Protein 6QMP (pdb70)

Foldseek 3Di:
DPPVCVVVVVVVVVVVVVCCVPPNDHPPD/DCVVQWDDLVVLVVVVCVVDDVPDDDDSVRSVVVRVVVSVVVVQLVVQLVVQDVPRDPVSSLVSCVVVPNVVVNVVVVVVVVVVVD/DDDLVVLVVVVVVDPVDDDDDPCPSVVVVVVVVVVCVVLVVLLVVVCVVVVHPDRDLVSSQVSLVVDPVNVVCCVVRPD

GO terms:
  GO:0005515 protein binding (F, IPI)
  GO:0001228 DNA-binding transcription activator activity, RNA polymerase II-specific (F, IDA)
  GO:0016602 CCAAT-binding factor complex (C, IDA)
  GO:0006357 regulation of transcription by RNA polymerase II (P, IDA)
  GO:0000976 transcription cis-regulatory region binding (F, IDA)
  GO:0032993 protein-DNA complex (C, IDA)
  GO:0005634 nucleus (C, IDA)
  GO:0000978 RNA polymerase II cis-regulatory region sequence-specific DNA binding (F, IDA)
  GO:0090575 RNA polymerase II transcription regulator complex (C, IDA)
  GO:0005634 nucleus (C, TAS)
  GO:0003700 DNA-binding transcription factor activity (F, TAS)
  GO:0006366 transcription by RNA polymerase II (P, TAS)
  GO:0005654 nucleoplasm (C, TAS)
  GO:0005654 nucleoplasm (C, IDA)
  GO:0045944 positive regulation of transcription by RNA polymerase II (P, IDA)
  GO:0003677 DNA binding (F, IDA)
  GO:0006355 regulation of DNA-templated transcription (P, IDA)

Sequence (194 aa):
VNAKQYHRILKRRQARAKLEAEGKIPKERREQDIYLPIANVARIMKNAIPQTGKIAKDAKECVQECVSEFISFITSEASERCHTINGEDILFAMSTLGFDSYVEPLKLYLQKFREELPLARIKKIMKLDEDVKMISAEAPVLFAKAAQIFITELTLRAWIHTEDNKRRTLQRNDIAMAITKFDQFDFLIDIVPR

CATH classification: 1.10.20.10

Nearest PDB structures (foldseek):
  6qmp-assembly1_B  TM=1.012E+00  e=1.367E-13  Homo sapiens
  4awl-assembly1_B  TM=9.822E-01  e=2.207E-11  Homo sapiens
  6r0m-assembly2_C  TM=9.292E-01  e=4.662E-10  Arabidopsis thaliana
  6y37-assembly1_B  TM=9.003E-01  e=1.065E-09  Aspergillus nidulans FGSC A4
  7c9o-assembly1_B  TM=9.680E-01  e=3.796E-09  Oryza sativa Japonica Group

InterPro domains:
  IPR001289 Nuclear transcription factor Y subunit A [PF02045] (248-331)
  IPR001289 Nuclear transcription factor Y subunit A [PR00616] (264-286)
  IPR001289 Nuclear transcription factor Y subunit A [PR00616] (295-318)
  IPR001289 Nuclear transcription factor Y subunit A [PS51152] (261-321)
  IPR001289 Nuclear transcription factor Y subunit A [PTHR12632] (121-332)
  IPR001289 Nuclear transcription factor Y subunit A [SM00521] (260-321)
  IPR018362 CCAAT-binding factor, conserved site [PS00686] (266-286)

Structure (mmCIF, N/CA/C/O backbone):
data_6QMP
#
_entry.id   6QMP
#
_cell.length_a   52.900
_cell.length_b   52.900
_cell.length_c   134.100
_cell.angle_alpha   90.000
_cell.angle_beta   90.000
_cell.angle_gamma   120.000
#
_symmetry.space_group_name_H-M   'P 32 2 1'
#
loop_
_entity.id
_entity.type
_entity.pdbx_description
1 polymer 'Nuclear transcription factor Y subunit alpha'
2 polymer 'Nuclear transcription factor Y subunit beta'
3 polymer 'Nuclear transcription factor Y subunit gamma'
4 water water
#
loop_
_atom_site.group_PDB
_atom_site.id
_atom_site.type_symbol
_atom_site.label_atom_id
_atom_site.label_alt_id
_atom_site.label_comp_id
_atom_site.label_asym_id
_atom_site.label_entity_id
_atom_site.label_seq_id
_atom_site.pdbx_PDB_ins_code
_atom_site.Cartn_x
_atom_site.Cartn_y
_atom_site.Cartn_z
_atom_site.occupancy
_atom_site.B_iso_or_equiv
_atom_site.auth_seq_id
_atom_site.auth_comp_id
_atom_site.auth_asym_id
_atom_site.auth_atom_id
_atom_site.pdbx_PDB_model_num
ATOM 4 N N . VAL A 1 2 ? 39.799 0.792 16.170 1.00 100.47 268 VAL A N 1
ATOM 5 C CA . VAL A 1 2 ? 38.670 -0.045 15.667 1.00 85.20 268 VAL A CA 1
ATOM 6 C C . VAL A 1 2 ? 37.369 0.724 15.862 1.00 72.85 268 VAL A C 1
ATOM 7 O O . VAL A 1 2 ? 37.222 1.425 16.839 1.00 70.62 268 VAL A O 1
ATOM 11 N N . ASN A 1 3 ? 36.428 0.548 14.923 1.00 68.65 269 ASN A N 1
ATOM 12 C CA . ASN A 1 3 ? 35.120 1.200 14.923 1.00 63.34 269 ASN A CA 1
ATOM 13 C C . ASN A 1 3 ? 34.479 1.178 16.313 1.00 60.99 269 ASN A C 1
ATOM 14 O O . ASN A 1 3 ? 34.101 0.125 16.816 1.00 65.00 269 ASN A O 1
ATOM 19 N N . ALA A 1 4 ? 34.343 2.361 16.910 1.00 61.39 270 ALA A N 1
ATOM 20 C CA . ALA A 1 4 ? 33.731 2.536 18.208 1.00 62.34 270 ALA A CA 1
ATOM 21 C C . ALA A 1 4 ? 32.256 1.987 18.284 1.00 62.23 270 ALA A C 1
ATOM 22 O O . ALA A 1 4 ? 31.825 1.517 19.332 1.00 64.16 270 ALA A O 1
ATOM 24 N N . LYS A 1 5 ? 31.525 2.033 17.167 1.00 58.89 271 LYS A N 1
ATOM 25 C CA . LYS A 1 5 ? 30.160 1.474 17.101 1.00 61.92 271 LYS A CA 1
ATOM 26 C C . LYS A 1 5 ? 30.106 -0.055 17.191 1.00 59.09 271 LYS A C 1
ATOM 27 O O . LYS A 1 5 ? 29.172 -0.632 17.756 1.00 56.43 271 LYS A O 1
ATOM 33 N N . GLN A 1 6 ? 31.131 -0.720 16.655 1.00 54.97 272 GLN A N 1
ATOM 34 C CA . GLN A 1 6 ? 31.108 -2.171 16.512 1.00 55.81 272 GLN A CA 1
ATOM 35 C C . GLN A 1 6 ? 31.836 -2.957 17.587 1.00 56.04 272 GLN A C 1
ATOM 36 O O . GLN A 1 6 ? 31.641 -4.165 17.703 1.00 55.51 272 GLN A O 1
ATOM 42 N N . TYR A 1 7 ? 32.708 -2.271 18.338 1.00 61.96 273 TYR A N 1
ATOM 43 C CA . TYR A 1 7 ? 33.738 -2.867 19.233 1.00 63.27 273 TYR A CA 1
ATOM 44 C C . TYR A 1 7 ? 33.101 -3.878 20.196 1.00 62.25 273 TYR A C 1
ATOM 45 O O . TYR A 1 7 ? 33.560 -5.037 20.290 1.00 56.44 273 TYR A O 1
ATOM 54 N N . HIS A 1 8 ? 32.075 -3.437 20.929 1.00 60.85 274 HIS A N 1
ATOM 55 C CA . HIS A 1 8 ? 31.459 -4.274 21.930 1.00 61.11 274 HIS A CA 1
ATOM 56 C C . HIS A 1 8 ? 30.849 -5.513 21.268 1.00 59.32 274 HIS A C 1
ATOM 57 O O . HIS A 1 8 ? 31.029 -6.627 21.748 1.00 60.10 274 HIS A O 1
ATOM 64 N N . ARG A 1 9 ? 30.133 -5.320 20.152 1.00 61.68 275 ARG A N 1
ATOM 65 C CA . ARG A 1 9 ? 29.393 -6.417 19.458 1.00 59.21 275 ARG A CA 1
ATOM 66 C C . ARG A 1 9 ? 30.380 -7.398 18.803 1.00 56.48 275 ARG A C 1
ATOM 67 O O . ARG A 1 9 ? 30.068 -8.602 18.738 1.00 54.30 275 ARG A O 1
ATOM 75 N N . ILE A 1 10 ? 31.523 -6.908 18.329 1.00 56.08 276 ILE A N 1
ATOM 76 C CA . ILE A 1 10 ? 32.604 -7.796 17.837 1.00 55.31 276 ILE A CA 1
ATOM 77 C C . ILE A 1 10 ? 33.073 -8.768 18.932 1.00 55.22 276 ILE A C 1
ATOM 78 O O . ILE A 1 10 ? 33.229 -9.961 18.681 1.00 57.27 276 ILE A O 1
ATOM 83 N N . LEU A 1 11 ? 33.291 -8.254 20.149 1.00 55.74 277 LEU A N 1
ATOM 84 C CA . LEU A 1 11 ? 33.699 -9.083 21.283 1.00 58.98 277 LEU A CA 1
ATOM 85 C C . LEU A 1 11 ? 32.661 -10.163 21.607 1.00 60.97 277 LEU A C 1
ATOM 86 O O . LEU A 1 11 ? 32.987 -11.328 21.879 1.00 57.43 277 LEU A O 1
ATOM 91 N N . LYS A 1 12 ? 31.393 -9.770 21.577 1.00 58.66 278 LYS A N 1
ATOM 92 C CA . LYS A 1 12 ? 30.324 -10.688 21.875 1.00 62.40 278 LYS A CA 1
ATOM 93 C C . LYS A 1 12 ? 30.295 -11.825 20.871 1.00 59.30 278 LYS A C 1
ATOM 94 O O . LYS A 1 12 ? 30.145 -12.963 21.258 1.00 64.22 278 LYS A O 1
ATOM 100 N N . ARG A 1 13 ? 30.412 -11.495 19.579 1.00 58.27 279 ARG A N 1
ATOM 101 C CA . ARG A 1 13 ? 30.362 -12.474 18.454 1.00 57.84 279 ARG A CA 1
ATOM 102 C C . ARG A 1 13 ? 31.582 -13.409 18.493 1.00 58.38 279 ARG A C 1
ATOM 103 O O . ARG A 1 13 ? 31.440 -14.589 18.081 1.00 58.84 279 ARG A O 1
ATOM 111 N N . ARG A 1 14 ? 32.741 -12.932 18.948 1.00 58.37 280 ARG A N 1
ATOM 112 C CA . ARG A 1 14 ? 33.922 -13.820 19.181 1.00 60.49 280 ARG A CA 1
ATOM 113 C C . ARG A 1 14 ? 33.526 -14.929 20.162 1.00 63.00 280 ARG A C 1
ATOM 114 O O . ARG A 1 14 ? 33.814 -16.111 19.890 1.00 62.14 280 ARG A O 1
ATOM 122 N N . GLN A 1 15 ? 32.833 -14.554 21.239 1.00 64.55 281 GLN A N 1
ATOM 123 C CA . GLN A 1 15 ? 32.446 -15.485 22.286 1.00 69.10 281 GLN A CA 1
ATOM 124 C C . GLN A 1 15 ? 31.351 -16.453 21.822 1.00 68.08 281 GLN A C 1
ATOM 125 O O . GLN A 1 15 ? 31.391 -17.644 22.147 1.00 67.33 281 GLN A O 1
ATOM 131 N N . ALA A 1 16 ? 30.373 -15.927 21.073 1.00 63.46 282 ALA A N 1
ATOM 132 C CA . ALA A 1 16 ? 29.324 -16.739 20.467 1.00 64.12 282 ALA A CA 1
ATOM 133 C C . ALA A 1 16 ? 29.874 -17.785 19.481 1.00 63.53 282 ALA A C 1
ATOM 134 O O . ALA A 1 16 ? 29.397 -18.935 19.455 1.00 63.81 282 ALA A O 1
ATOM 136 N N . ARG A 1 17 ? 30.848 -17.378 18.658 1.00 59.14 283 ARG A N 1
ATOM 137 C CA . ARG A 1 17 ? 31.522 -18.267 17.669 1.00 61.85 283 ARG A CA 1
ATOM 138 C C . ARG A 1 17 ? 32.340 -19.314 18.429 1.00 64.25 283 ARG A C 1
ATOM 139 O O . ARG A 1 17 ? 32.315 -20.477 18.006 1.00 67.13 283 ARG A O 1
ATOM 147 N N . ALA A 1 18 ? 33.025 -18.916 19.505 1.00 65.30 284 ALA A N 1
ATOM 148 C CA . ALA A 1 18 ? 33.760 -19.867 20.345 1.00 70.52 284 ALA A CA 1
ATOM 149 C C . ALA A 1 18 ? 32.808 -20.958 20.864 1.00 74.25 284 ALA A C 1
ATOM 150 O O . ALA A 1 18 ? 33.159 -22.132 20.911 1.00 74.97 284 ALA A O 1
ATOM 152 N N . LYS A 1 19 ? 31.589 -20.564 21.247 1.00 71.22 285 LYS A N 1
ATOM 153 C CA . LYS A 1 19 ? 30.671 -21.517 21.862 1.00 75.83 285 LYS A CA 1
ATOM 154 C C . LYS A 1 19 ? 30.187 -22.555 20.849 1.00 76.12 285 LYS A C 1
ATOM 155 O O . LYS A 1 19 ? 30.235 -23.751 21.115 1.00 78.21 285 LYS A O 1
ATOM 161 N N . LEU A 1 20 ? 29.697 -22.073 19.698 1.00 75.26 286 LEU A N 1
ATOM 162 C CA . LEU A 1 20 ? 29.240 -22.929 18.600 1.00 77.22 286 LEU A CA 1
ATOM 163 C C . LEU A 1 20 ? 30.328 -23.893 18.160 1.00 79.83 286 LEU A C 1
ATOM 164 O O . LEU A 1 20 ? 30.039 -25.037 17.798 1.00 84.43 286 LEU A O 1
ATOM 169 N N . GLU A 1 21 ? 31.576 -23.412 18.162 1.00 78.50 287 GLU A N 1
ATOM 170 C CA . GLU A 1 21 ? 32.735 -24.261 17.907 1.00 84.78 287 GLU A CA 1
ATOM 171 C C . GLU A 1 21 ? 32.850 -25.311 19.000 1.00 87.13 287 GLU A C 1
ATOM 172 O O . GLU A 1 21 ? 32.829 -26.494 18.710 1.00 90.06 287 GLU A O 1
ATOM 178 N N . ALA A 1 22 ? 32.937 -24.864 20.259 1.00 86.93 288 ALA A N 1
ATOM 179 C CA . ALA A 1 22 ? 33.058 -25.759 21.413 1.00 93.15 288 ALA A CA 1
ATOM 180 C C . ALA A 1 22 ? 31.987 -26.858 21.400 1.00 98.36 288 ALA A C 1
ATOM 181 O O . ALA A 1 22 ? 32.143 -27.886 22.052 1.00 101.16 288 ALA A O 1
ATOM 183 N N . GLU A 1 23 ? 30.898 -26.615 20.662 1.00 100.96 289 GLU A N 1
ATOM 184 C CA . GLU A 1 23 ? 29.928 -27.639 20.290 1.00 107.80 289 GLU A CA 1
ATOM 185 C C . GLU A 1 23 ? 30.367 -28.266 18.950 1.00 112.28 289 GLU A C 1
ATOM 186 O O . GLU A 1 23 ? 31.514 -28.691 18.820 1.00 115.28 289 GLU A O 1
ATOM 192 N N . GLY A 1 24 ? 29.461 -28.340 17.967 1.00 113.25 290 GLY A N 1
ATOM 193 C CA . GLY A 1 24 ? 29.800 -28.787 16.624 1.00 115.03 290 GLY A CA 1
ATOM 194 C C . GLY A 1 24 ? 28.980 -28.134 15.527 1.00 114.26 290 GLY A C 1
ATOM 195 O O . GLY A 1 24 ? 28.852 -28.685 14.438 1.00 116.03 290 GLY A O 1
ATOM 196 N N . LYS A 1 25 ? 28.441 -26.943 15.813 1.00 114.31 291 LYS A N 1
ATOM 197 C CA . LYS A 1 25 ? 27.494 -26.267 14.930 1.00 114.41 291 LYS A CA 1
ATOM 198 C C . LYS A 1 25 ? 28.179 -25.435 13.838 1.00 115.20 291 LYS A C 1
ATOM 199 O O . LYS A 1 25 ? 27.534 -25.050 12.863 1.00 116.18 291 LYS A O 1
ATOM 205 N N . ILE A 1 26 ? 29.476 -25.150 14.026 1.00 111.93 292 ILE A N 1
ATOM 206 C CA . ILE A 1 26 ? 30.335 -24.546 13.008 1.00 107.32 292 ILE A CA 1
ATOM 207 C C . ILE A 1 26 ? 31.747 -25.099 13.190 1.00 106.17 292 ILE A C 1
ATOM 208 O O . ILE A 1 26 ? 32.117 -25.488 14.295 1.00 105.42 292 ILE A O 1
ATOM 213 N N . PRO A 1 27 ? 32.569 -25.181 12.118 1.00 107.86 293 PRO A N 1
ATOM 214 C CA . PRO A 1 27 ? 33.947 -25.666 12.234 1.00 108.08 293 PRO A CA 1
ATOM 215 C C . PRO A 1 27 ? 34.957 -24.608 12.706 1.00 101.95 293 PRO A C 1
ATOM 216 O O . PRO A 1 27 ? 34.620 -23.437 12.726 1.00 101.02 293 PRO A O 1
ATOM 220 N N . LYS A 1 28 ? 36.163 -25.055 13.072 1.00 104.04 294 LYS A N 1
ATOM 221 C CA . LYS A 1 28 ? 37.296 -24.176 13.342 1.00 103.14 294 LYS A CA 1
ATOM 222 C C . LYS A 1 28 ? 37.576 -23.324 12.100 1.00 100.90 294 LYS A C 1
ATOM 223 O O . LYS A 1 28 ? 37.411 -22.104 12.139 1.00 104.54 294 LYS A O 1
ATOM 229 N N . GLU A 1 29 ? 37.955 -23.985 10.997 1.00 100.74 295 GLU A N 1
ATOM 230 C CA . GLU A 1 29 ? 38.293 -23.314 9.740 1.00 101.17 295 GLU A CA 1
ATOM 231 C C . GLU A 1 29 ? 37.128 -23.401 8.755 1.00 105.85 295 GLU A C 1
ATOM 232 O O . GLU A 1 29 ? 36.462 -22.391 8.498 1.00 114.86 295 GLU A O 1
ATOM 238 N N . ARG A 1 30 ? 36.864 -24.621 8.266 1.00 107.25 296 ARG A N 1
ATOM 239 C CA . ARG A 1 30 ? 35.884 -24.970 7.194 1.00 108.56 296 ARG A CA 1
ATOM 240 C C . ARG A 1 30 ? 36.577 -25.895 6.202 1.00 121.31 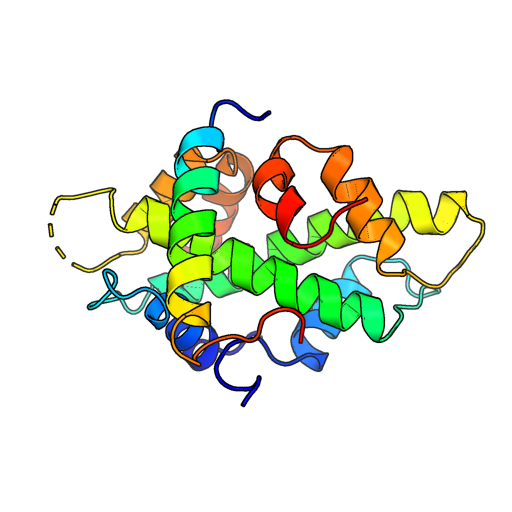296 ARG A C 1
ATOM 241 O O . ARG A 1 30 ? 37.763 -25.727 5.919 1.00 120.87 296 ARG A O 1
ATOM 250 N N . ARG B 2 5 ? 25.873 -28.976 7.955 1.00 81.99 53 ARG B N 1
ATOM 251 C CA . ARG B 2 5 ? 25.920 -29.536 6.565 1.00 85.97 53 ARG B CA 1
ATOM 252 C C . ARG B 2 5 ? 26.287 -28.449 5.543 1.00 87.72 53 ARG B C 1
ATOM 253 O O . ARG B 2 5 ? 26.189 -28.743 4.331 1.00 111.40 53 ARG B O 1
ATOM 261 N N . GLU B 2 6 ? 26.685 -27.253 5.999 1.00 116.26 54 GLU B N 1
ATOM 262 C CA . GLU B 2 6 ? 26.894 -26.064 5.158 1.00 101.88 54 GLU B CA 1
ATOM 263 C C . GLU B 2 6 ? 25.586 -25.479 4.615 1.00 90.80 54 GLU B C 1
ATOM 264 O O . GLU B 2 6 ? 25.439 -24.260 4.564 1.00 80.53 54 GLU B O 1
ATOM 270 N N . GLN B 2 7 ? 24.648 -26.351 4.211 1.00 88.71 55 GLN B N 1
ATOM 271 C CA . GLN B 2 7 ? 23.279 -25.945 3.863 1.00 85.75 55 GLN B CA 1
ATOM 272 C C . GLN B 2 7 ? 22.512 -25.440 5.110 1.00 83.81 55 GLN B C 1
ATOM 273 O O . GLN B 2 7 ? 21.433 -24.845 4.994 1.00 78.27 55 GLN B O 1
ATOM 279 N N . ASP B 2 8 ? 23.079 -25.707 6.294 1.00 81.27 56 ASP B N 1
ATOM 280 C CA . ASP B 2 8 ? 22.508 -25.325 7.568 1.00 80.66 56 ASP B CA 1
ATOM 281 C C . ASP B 2 8 ? 23.136 -24.075 8.177 1.00 77.63 56 ASP B C 1
ATOM 282 O O . ASP B 2 8 ? 22.598 -23.557 9.137 1.00 81.16 56 ASP B O 1
ATOM 287 N N . ILE B 2 9 ? 24.258 -23.581 7.637 1.00 69.48 57 ILE B N 1
ATOM 288 C CA . ILE B 2 9 ? 24.869 -22.358 8.204 1.00 66.45 57 ILE B CA 1
ATOM 289 C C . ILE B 2 9 ? 25.251 -21.251 7.232 1.00 63.02 57 ILE B C 1
ATOM 290 O O . ILE B 2 9 ? 25.703 -20.179 7.665 1.00 64.30 57 ILE B O 1
ATOM 295 N N . TYR B 2 10 ? 25.085 -21.499 5.928 1.00 61.68 58 TYR B N 1
ATOM 296 C CA . TYR B 2 10 ? 25.470 -20.548 4.851 1.00 61.25 58 TYR B CA 1
ATOM 297 C C . TYR B 2 10 ? 24.344 -20.407 3.829 1.00 59.24 58 TYR B C 1
ATOM 298 O O . TYR B 2 10 ? 23.640 -21.389 3.568 1.00 66.65 58 TYR B O 1
ATOM 307 N N . LEU B 2 11 ? 24.259 -19.235 3.204 1.00 56.26 59 LEU B N 1
ATOM 308 C CA . LEU B 2 11 ? 23.428 -19.042 2.018 1.00 57.42 59 LEU B CA 1
ATOM 309 C C . LEU B 2 11 ? 23.967 -19.849 0.834 1.00 59.32 59 LEU B C 1
ATOM 310 O O . LEU B 2 11 ? 25.160 -20.174 0.770 1.00 56.58 59 LEU B O 1
ATOM 315 N N . PRO B 2 12 ? 23.118 -20.237 -0.147 1.00 58.95 60 PRO B N 1
ATOM 316 C CA . PRO B 2 12 ? 23.589 -21.089 -1.243 1.00 62.54 60 PRO B CA 1
ATOM 317 C C . PRO B 2 12 ? 24.605 -20.318 -2.106 1.00 59.34 60 PRO B C 1
ATOM 318 O O . PRO B 2 12 ? 24.351 -19.171 -2.487 1.00 51.62 60 PRO B O 1
ATOM 322 N N . ILE B 2 13 ? 25.726 -20.972 -2.395 1.00 56.51 61 ILE B N 1
ATOM 323 C CA . ILE B 2 13 ? 26.859 -20.353 -3.059 1.00 56.64 61 ILE B CA 1
ATOM 324 C C . ILE B 2 13 ? 26.479 -19.630 -4.352 1.00 55.63 61 ILE B C 1
ATOM 325 O O . ILE B 2 13 ? 26.887 -18.486 -4.576 1.00 55.79 61 ILE B O 1
ATOM 330 N N . ALA B 2 14 ? 25.636 -20.270 -5.167 1.00 57.69 62 ALA B N 1
ATOM 331 C CA . ALA B 2 14 ? 25.250 -19.731 -6.470 1.00 60.65 62 ALA B CA 1
ATOM 332 C C . ALA B 2 14 ? 24.444 -18.446 -6.334 1.00 59.61 62 ALA B C 1
ATOM 333 O O . ALA B 2 14 ? 24.516 -17.548 -7.180 1.00 57.19 62 ALA B O 1
ATOM 335 N N . ASN B 2 15 ? 23.675 -18.354 -5.249 1.00 59.56 63 ASN B N 1
ATOM 336 C CA . ASN B 2 15 ? 22.841 -17.191 -5.014 1.00 61.34 63 ASN B CA 1
ATOM 337 C C . ASN B 2 15 ? 23.713 -16.048 -4.582 1.00 56.75 63 ASN B C 1
ATOM 338 O O . ASN B 2 15 ? 23.583 -14.964 -5.098 1.00 56.41 63 ASN B O 1
ATOM 343 N N . VAL B 2 16 ? 24.649 -16.322 -3.666 1.00 56.21 64 VAL B N 1
ATOM 344 C CA . VAL B 2 16 ? 25.652 -15.327 -3.252 1.00 56.13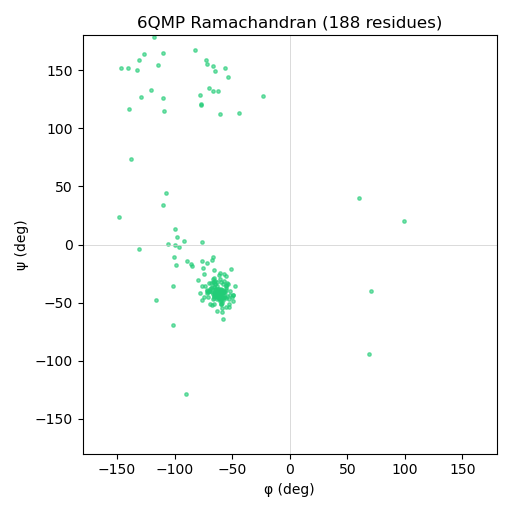 64 VAL B CA 1
ATOM 345 C C . VAL B 2 16 ? 26.456 -14.842 -4.475 1.00 54.02 64 VAL B C 1
ATOM 346 O O . VAL B 2 16 ? 26.637 -13.641 -4.666 1.00 52.05 64 VAL B O 1
ATOM 350 N N . ALA B 2 17 ? 26.921 -15.804 -5.282 1.00 53.58 65 ALA B N 1
ATOM 351 C CA . ALA B 2 17 ? 27.689 -15.562 -6.494 1.00 54.59 65 ALA B CA 1
ATOM 352 C C . ALA B 2 17 ? 26.953 -14.658 -7.464 1.00 55.85 65 ALA B C 1
ATOM 353 O O . ALA B 2 17 ? 27.576 -13.786 -8.092 1.00 52.95 65 ALA B O 1
ATOM 355 N N . ARG B 2 18 ? 25.627 -14.861 -7.611 1.00 55.04 66 ARG B N 1
ATOM 356 C CA . ARG B 2 18 ? 24.836 -14.098 -8.611 1.00 58.51 66 ARG B CA 1
ATOM 357 C C . ARG B 2 18 ? 24.862 -12.627 -8.203 1.00 55.49 66 ARG B C 1
ATOM 358 O O . ARG B 2 18 ? 25.032 -11.764 -9.086 1.00 56.38 66 ARG B O 1
ATOM 366 N N . ILE B 2 19 ? 24.706 -12.359 -6.907 1.00 54.67 67 ILE B N 1
ATOM 367 C CA . ILE B 2 19 ? 24.736 -10.999 -6.389 1.00 51.69 67 ILE B CA 1
ATOM 368 C C . ILE B 2 19 ? 26.115 -10.380 -6.626 1.00 49.44 67 ILE B C 1
ATOM 369 O O . ILE B 2 19 ? 26.244 -9.267 -7.065 1.00 45.29 67 ILE B O 1
ATOM 374 N N . MET B 2 20 ? 27.180 -11.149 -6.407 1.00 46.86 68 MET B N 1
ATOM 375 C CA . MET B 2 20 ? 28.515 -10.615 -6.631 1.00 47.21 68 MET B CA 1
ATOM 376 C C . MET B 2 20 ? 28.786 -10.263 -8.100 1.00 50.30 68 MET B C 1
ATOM 377 O O . MET B 2 20 ? 29.397 -9.228 -8.397 1.00 49.09 68 MET B O 1
ATOM 382 N N . LYS B 2 21 ? 28.357 -11.139 -9.020 1.00 54.56 69 LYS B N 1
ATOM 383 C CA . LYS B 2 21 ? 28.553 -10.937 -10.453 1.00 61.16 69 LYS B CA 1
ATOM 384 C C . LYS B 2 21 ? 27.913 -9.641 -10.940 1.00 62.21 69 LYS B C 1
ATOM 385 O O . LYS B 2 21 ? 28.477 -8.918 -11.772 1.00 59.97 69 LYS B O 1
ATOM 391 N N . ASN B 2 22 ? 26.729 -9.347 -10.402 1.00 61.68 70 ASN B N 1
ATOM 392 C CA . ASN B 2 22 ? 26.036 -8.100 -10.679 1.00 64.84 70 ASN B CA 1
ATOM 393 C C . ASN B 2 22 ? 26.824 -6.876 -10.228 1.00 62.05 70 ASN B C 1
ATOM 394 O O . ASN B 2 22 ? 26.632 -5.810 -10.749 1.00 66.40 70 ASN B O 1
ATOM 399 N N . ALA B 2 23 ? 27.696 -7.043 -9.231 1.00 59.34 71 ALA B N 1
ATOM 400 C CA . ALA B 2 23 ? 28.448 -5.938 -8.648 1.00 59.69 71 ALA B CA 1
ATOM 401 C C . ALA B 2 23 ? 29.740 -5.566 -9.372 1.00 65.07 71 ALA B C 1
ATOM 402 O O . ALA B 2 23 ? 30.268 -4.470 -9.165 1.00 68.60 71 ALA B O 1
ATOM 404 N N . ILE B 2 24 ? 30.254 -6.484 -10.199 1.00 62.95 72 ILE B N 1
ATOM 405 C CA . ILE B 2 24 ? 31.521 -6.311 -10.891 1.00 64.85 72 ILE B CA 1
ATOM 406 C C . ILE B 2 24 ? 31.209 -6.135 -12.374 1.00 65.56 72 ILE B C 1
ATOM 407 O O . ILE B 2 24 ? 30.116 -6.460 -12.804 1.00 61.18 72 ILE B O 1
ATOM 412 N N . PRO B 2 25 ? 32.151 -5.650 -13.214 1.00 69.65 73 PRO B N 1
ATOM 413 C CA . PRO B 2 25 ? 31.951 -5.624 -14.666 1.00 74.26 73 PRO B CA 1
ATOM 414 C C . PRO B 2 25 ? 31.629 -7.005 -15.262 1.00 77.55 73 PRO B C 1
ATOM 415 O O . PRO B 2 25 ? 32.069 -7.993 -14.697 1.00 74.41 73 PRO B O 1
ATOM 419 N N . GLN B 2 26 ? 30.890 -7.030 -16.382 1.00 79.96 74 GLN B N 1
ATOM 420 C CA . GLN B 2 26 ? 30.544 -8.254 -17.113 1.00 82.48 74 GLN B CA 1
ATOM 421 C C . GLN B 2 26 ? 31.773 -9.068 -17.476 1.00 84.06 74 GLN B C 1
ATOM 422 O O . GLN B 2 26 ? 31.712 -10.291 -17.547 1.00 87.86 74 GLN B O 1
ATOM 428 N N . THR B 2 27 ? 32.879 -8.365 -17.740 1.00 83.54 75 THR B N 1
ATOM 429 C CA . THR B 2 27 ? 34.158 -8.964 -18.081 1.00 84.73 75 THR B CA 1
ATOM 430 C C . THR B 2 27 ? 34.853 -9.659 -16.885 1.00 77.20 75 THR B C 1
ATOM 431 O O . THR B 2 27 ? 35.777 -10.454 -17.060 1.00 75.96 75 THR B O 1
ATOM 435 N N . GLY B 2 28 ? 34.394 -9.345 -15.671 1.00 71.94 76 GLY B N 1
ATOM 436 C CA . GLY B 2 28 ? 34.953 -9.878 -14.444 1.00 68.76 76 GLY B CA 1
ATOM 437 C C . GLY B 2 28 ? 34.624 -11.331 -14.172 1.00 66.87 76 GLY B C 1
ATOM 438 O O . GLY B 2 28 ? 33.667 -11.870 -14.713 1.00 65.82 76 GLY B O 1
ATOM 439 N N . LYS B 2 29 ? 35.457 -11.957 -13.332 1.00 65.16 77 LYS B N 1
ATOM 440 C CA . LYS B 2 29 ? 35.280 -13.316 -12.843 1.00 65.01 77 LYS B CA 1
ATOM 441 C C . LYS B 2 29 ? 35.462 -13.295 -11.334 1.00 60.92 77 LYS B C 1
ATOM 442 O O . LYS B 2 29 ? 36.076 -12.403 -10.784 1.00 58.88 77 LYS B O 1
ATOM 448 N N . ILE B 2 30 ? 34.928 -14.316 -10.666 1.00 62.19 78 ILE B N 1
ATOM 449 C CA . ILE B 2 30 ? 35.051 -14.467 -9.235 1.00 58.55 78 ILE B CA 1
ATOM 450 C C . ILE B 2 30 ? 35.540 -15.874 -8.982 1.00 56.12 78 ILE B C 1
ATOM 451 O O . ILE B 2 30 ? 34.931 -16.819 -9.465 1.00 53.39 78 ILE B O 1
ATOM 456 N N . ALA B 2 31 ? 36.630 -15.998 -8.216 1.00 57.60 79 ALA B N 1
ATOM 457 C CA . ALA B 2 31 ? 37.173 -17.292 -7.799 1.00 58.43 79 ALA B CA 1
ATOM 458 C C . ALA B 2 31 ? 36.163 -17.997 -6.883 1.00 58.14 79 ALA B C 1
ATOM 459 O O . ALA B 2 31 ? 35.404 -17.336 -6.142 1.00 51.38 79 ALA B O 1
ATOM 461 N N . LYS B 2 32 ? 36.168 -19.335 -6.937 1.00 55.50 80 LYS B N 1
ATOM 462 C CA . LYS B 2 32 ? 35.359 -20.156 -6.050 1.00 57.56 80 LYS B CA 1
ATOM 463 C C . LYS B 2 32 ? 35.634 -19.749 -4.602 1.00 56.42 80 LYS B C 1
ATOM 464 O O . LYS B 2 32 ? 34.710 -19.502 -3.829 1.00 52.90 80 LYS B O 1
ATOM 470 N N . ASP B 2 33 ? 36.913 -19.615 -4.252 1.00 55.34 81 ASP B N 1
ATOM 471 C CA . ASP B 2 33 ? 37.300 -19.246 -2.903 1.00 57.44 81 ASP B CA 1
ATOM 472 C C . ASP B 2 33 ? 36.738 -17.891 -2.452 1.00 53.28 81 ASP B C 1
ATOM 473 O O . ASP B 2 33 ? 36.500 -17.698 -1.285 1.00 52.40 81 ASP B O 1
ATOM 478 N N . ALA B 2 34 ? 36.580 -16.950 -3.385 1.00 51.01 82 ALA B N 1
ATOM 479 C CA . ALA B 2 34 ? 36.041 -15.645 -3.048 1.00 51.12 82 ALA B CA 1
ATOM 480 C C . ALA B 2 34 ? 34.530 -15.733 -2.842 1.00 49.17 82 ALA B C 1
ATOM 481 O O . ALA B 2 34 ? 33.988 -15.010 -2.017 1.00 47.69 82 ALA B O 1
ATOM 483 N N . LYS B 2 35 ? 33.863 -16.587 -3.625 1.00 49.95 83 LYS B N 1
ATOM 484 C CA . LYS B 2 35 ? 32.415 -16.851 -3.452 1.00 49.76 83 LYS B CA 1
ATOM 485 C C . LYS B 2 35 ? 32.206 -17.403 -2.056 1.00 48.25 83 LYS B C 1
ATOM 486 O O . LYS B 2 35 ? 31.321 -16.971 -1.335 1.00 50.70 83 LYS B O 1
ATOM 492 N N . GLU B 2 36 ? 33.092 -18.313 -1.649 1.00 50.28 84 GLU B N 1
ATOM 493 C CA . GLU B 2 36 ? 32.997 -18.972 -0.367 1.00 51.04 84 GLU B CA 1
ATOM 494 C C . GLU B 2 36 ? 33.265 -18.018 0.770 1.00 50.20 84 GLU B C 1
ATOM 495 O O . GLU B 2 36 ? 32.580 -18.041 1.806 1.00 50.33 84 GLU B O 1
ATOM 501 N N . CYS B 2 37 ? 34.233 -17.127 0.552 1.00 52.16 85 CYS B N 1
ATOM 502 C CA . CYS B 2 37 ? 34.546 -16.083 1.501 1.00 53.17 85 CYS B CA 1
ATOM 503 C C . CYS B 2 37 ? 33.333 -15.147 1.770 1.00 51.48 85 CYS B C 1
ATOM 504 O O . CYS B 2 37 ? 32.946 -14.886 2.919 1.00 49.85 85 CYS B O 1
ATOM 507 N N . VAL B 2 38 ? 32.734 -14.635 0.698 1.00 49.81 86 VAL B N 1
ATOM 508 C CA . VAL B 2 38 ? 31.554 -13.766 0.842 1.00 48.13 86 VAL B CA 1
ATOM 509 C C . VAL B 2 38 ? 30.436 -14.532 1.551 1.00 46.53 86 VAL B C 1
ATOM 510 O O . VAL B 2 38 ? 29.719 -13.987 2.379 1.00 50.21 86 VAL B O 1
ATOM 514 N N . GLN B 2 39 ? 30.299 -15.815 1.225 1.00 49.14 87 GLN B N 1
ATOM 515 C CA . GLN B 2 39 ? 29.374 -16.711 1.893 1.00 51.45 87 GLN B CA 1
ATOM 516 C C . GLN B 2 39 ? 29.526 -16.620 3.417 1.00 55.53 87 GLN B C 1
ATOM 517 O O . GLN B 2 39 ? 28.534 -16.459 4.147 1.00 52.80 87 GLN B O 1
ATOM 523 N N . GLU B 2 40 ? 30.778 -16.698 3.879 1.00 51.20 88 GLU B N 1
ATOM 524 C CA . GLU B 2 40 ? 31.146 -16.536 5.286 1.00 53.66 88 GLU B CA 1
ATOM 525 C C . GLU B 2 40 ? 30.898 -15.130 5.825 1.00 51.31 88 GLU B C 1
ATOM 526 O O . GLU B 2 40 ? 30.456 -14.963 6.952 1.00 51.72 88 GLU B O 1
ATOM 532 N N . CYS B 2 41 ? 31.212 -14.104 5.032 1.00 48.19 89 CYS B N 1
ATOM 533 C CA . CYS B 2 41 ? 31.025 -12.740 5.489 1.00 46.92 89 CYS B CA 1
ATOM 534 C C . CYS B 2 41 ? 29.528 -12.453 5.699 1.00 46.78 89 CYS B C 1
ATOM 535 O O . CYS B 2 41 ? 29.168 -11.766 6.615 1.00 46.45 89 CYS B O 1
ATOM 538 N N . VAL B 2 42 ? 28.688 -12.981 4.812 1.00 48.63 90 VAL B N 1
ATOM 539 C CA . VAL B 2 42 ? 27.273 -12.668 4.844 1.00 48.77 90 VAL B CA 1
ATOM 540 C C . VAL B 2 42 ? 26.649 -13.360 6.045 1.00 49.00 90 VAL B C 1
ATOM 541 O O . VAL B 2 42 ? 25.863 -12.762 6.761 1.00 50.58 90 VAL B O 1
ATOM 545 N N . SER B 2 43 ? 27.058 -14.596 6.330 1.00 48.09 91 SER B N 1
ATOM 546 C CA . SER B 2 43 ? 26.569 -15.224 7.539 1.00 50.46 91 SER B CA 1
ATOM 547 C C . SER B 2 43 ? 26.982 -14.414 8.792 1.00 52.25 91 SER B C 1
ATOM 548 O O . SER B 2 43 ? 26.180 -14.226 9.696 1.00 51.78 91 SER B O 1
ATOM 551 N N . GLU B 2 44 ? 28.229 -13.933 8.849 1.00 51.48 92 GLU B N 1
ATOM 552 C CA . GLU B 2 44 ? 28.657 -13.141 9.995 1.00 50.35 92 GLU B CA 1
ATOM 553 C C . GLU B 2 44 ? 27.847 -11.844 10.121 1.00 49.20 92 GLU B C 1
ATOM 554 O O . GLU B 2 44 ? 27.588 -11.398 11.223 1.00 49.07 92 GLU B O 1
ATOM 560 N N . PHE B 2 45 ? 27.540 -11.228 8.977 1.00 47.35 93 PHE B N 1
ATOM 561 C CA . PHE B 2 45 ? 26.781 -9.992 8.903 1.00 47.77 93 PHE B CA 1
ATOM 562 C C . PHE B 2 45 ? 25.385 -10.198 9.511 1.00 48.07 93 PHE B C 1
ATOM 563 O O . PHE B 2 45 ? 24.911 -9.400 10.350 1.00 46.44 93 PHE B O 1
ATOM 571 N N . ILE B 2 46 ? 24.739 -11.301 9.121 1.00 47.27 94 ILE B N 1
ATOM 572 C CA . ILE B 2 46 ? 23.442 -11.631 9.684 1.00 48.06 94 ILE B CA 1
ATOM 573 C C . ILE B 2 46 ? 23.547 -11.810 11.200 1.00 49.49 94 ILE B C 1
ATOM 574 O O . ILE B 2 46 ? 22.789 -11.229 11.961 1.00 50.57 94 ILE B O 1
ATOM 579 N N . SER B 2 47 ? 24.502 -12.636 11.643 1.00 49.40 95 SER B N 1
ATOM 580 C CA . SER B 2 47 ? 24.666 -12.935 13.060 1.00 51.47 95 SER B CA 1
ATOM 581 C C . SER B 2 47 ? 25.025 -11.716 13.922 1.00 51.38 95 SER B C 1
ATOM 582 O O . SER B 2 47 ? 24.518 -11.580 15.022 1.00 55.82 95 SER B O 1
ATOM 585 N N . PHE B 2 48 ? 25.894 -10.841 13.390 1.00 49.45 96 PHE B N 1
ATOM 586 C CA . PHE B 2 48 ? 26.378 -9.614 14.043 1.00 51.08 96 PHE B CA 1
ATOM 587 C C . PHE B 2 48 ? 25.191 -8.692 14.389 1.00 51.70 96 PHE B C 1
ATOM 588 O O . PHE B 2 48 ? 24.978 -8.332 15.541 1.00 53.37 96 PHE B O 1
ATOM 596 N N . ILE B 2 49 ? 24.432 -8.334 13.355 1.00 50.13 97 ILE B N 1
ATOM 597 C CA . ILE B 2 49 ? 23.270 -7.493 13.502 1.00 52.32 97 ILE B CA 1
ATOM 598 C C . ILE B 2 49 ? 22.247 -8.164 14.418 1.00 54.32 97 ILE B C 1
ATOM 599 O O . ILE B 2 49 ? 21.727 -7.531 15.322 1.00 59.47 97 ILE B O 1
ATOM 604 N N . THR B 2 50 ? 21.943 -9.446 14.156 1.00 54.79 98 THR B N 1
ATOM 605 C CA . THR B 2 50 ? 20.965 -10.199 14.953 1.00 56.89 98 THR B CA 1
ATOM 606 C C . THR B 2 50 ? 21.274 -10.183 16.431 1.00 57.84 98 THR B C 1
ATOM 607 O O . THR B 2 50 ? 20.384 -9.993 17.259 1.00 58.61 98 THR B O 1
ATOM 611 N N . SER B 2 51 ? 22.552 -10.386 16.752 1.00 58.44 99 SER B N 1
ATOM 612 C CA . SER B 2 51 ? 23.051 -10.392 18.110 1.00 60.05 99 SER B CA 1
ATOM 613 C C . SER B 2 51 ? 22.807 -9.047 18.775 1.00 61.49 99 SER B C 1
ATOM 614 O O . SER B 2 51 ? 22.422 -8.983 19.947 1.00 67.36 99 SER B O 1
ATOM 617 N N . GLU B 2 52 ? 22.984 -7.961 18.017 1.00 59.44 100 GLU B N 1
ATOM 618 C CA . GLU B 2 52 ? 22.730 -6.629 18.551 1.00 60.82 100 GLU B CA 1
ATOM 619 C C . GLU B 2 52 ? 21.230 -6.419 18.731 1.00 62.52 100 GLU B C 1
ATOM 620 O O . GLU B 2 52 ? 20.800 -5.903 19.754 1.00 64.73 100 GLU B O 1
ATOM 626 N N . ALA B 2 53 ? 20.446 -6.803 17.717 1.00 59.89 101 ALA B N 1
ATOM 627 C CA . ALA B 2 53 ? 18.987 -6.665 17.766 1.00 63.73 101 ALA B CA 1
ATOM 628 C C . ALA B 2 53 ? 18.391 -7.470 18.914 1.00 68.21 101 ALA B C 1
ATOM 629 O O . ALA B 2 53 ? 17.359 -7.096 19.466 1.00 71.47 101 ALA B O 1
ATOM 631 N N . SER B 2 54 ? 19.056 -8.571 19.271 1.00 70.68 102 SER B N 1
ATOM 632 C CA . SER B 2 54 ? 18.647 -9.446 20.365 1.00 76.53 102 SER B CA 1
ATOM 633 C C . SER B 2 54 ? 18.682 -8.703 21.699 1.00 80.73 102 SER B C 1
ATOM 634 O O . SER B 2 54 ? 17.877 -8.975 22.585 1.00 79.98 102 SER B O 1
ATOM 637 N N . GLU B 2 55 ? 19.618 -7.755 21.816 1.00 83.90 103 GLU B N 1
ATOM 638 C CA . GLU B 2 55 ? 19.798 -6.928 22.996 1.00 88.83 103 GLU B CA 1
ATOM 639 C C . GLU B 2 55 ? 19.317 -5.503 22.724 1.00 91.51 103 GLU B C 1
ATOM 640 O O . GLU B 2 55 ? 20.000 -4.545 23.068 1.00 97.85 103 GLU B O 1
ATOM 646 N N . ARG B 2 56 ? 18.152 -5.379 22.079 1.00 96.24 104 ARG B N 1
ATOM 647 C CA . ARG B 2 56 ? 17.462 -4.094 21.764 1.00 102.78 104 ARG B CA 1
ATOM 648 C C . ARG B 2 56 ? 16.321 -3.886 22.768 1.00 112.16 104 ARG B C 1
ATOM 649 O O . ARG B 2 56 ? 16.050 -2.722 23.124 1.00 115.13 104 ARG B O 1
ATOM 657 N N . CYS B 2 57 ? 15.670 -4.982 23.176 1.00 118.04 105 CYS B N 1
ATOM 658 C CA . CYS B 2 57 ? 14.680 -4.997 24.243 1.00 128.00 105 CYS B CA 1
ATOM 659 C C . CYS B 2 57 ? 14.877 -6.284 25.063 1.00 131.67 105 CYS B C 1
ATOM 660 O O . CYS B 2 57 ? 15.367 -7.290 24.529 1.00 123.45 105 CYS B O 1
ATOM 663 N N . HIS B 2 58 ? 14.507 -6.225 26.352 1.00 136.84 106 HIS B N 1
ATOM 664 C CA . HIS B 2 58 ? 14.609 -7.344 27.308 1.00 140.89 106 HIS B CA 1
ATOM 665 C C . HIS B 2 58 ? 16.061 -7.694 27.654 1.00 139.36 106 HIS B C 1
ATOM 666 O O . HIS B 2 58 ? 17.007 -7.199 27.037 1.00 134.00 106 HIS B O 1
ATOM 673 N N . THR B 2 64 ? 10.460 -11.517 21.058 1.00 88.30 112 THR B N 1
ATOM 674 C CA . THR B 2 64 ? 10.579 -11.607 19.604 1.00 86.29 112 THR B CA 1
ATOM 675 C C . THR B 2 64 ? 11.481 -10.532 18.990 1.00 81.50 112 THR B C 1
ATOM 676 O O . THR B 2 64 ? 11.278 -9.339 19.220 1.00 82.79 112 THR B O 1
ATOM 680 N N . ILE B 2 65 ? 12.446 -10.968 18.175 1.00 76.44 113 ILE B N 1
ATOM 681 C CA . ILE B 2 65 ? 13.234 -10.087 17.323 1.00 71.52 113 ILE B CA 1
ATOM 682 C C . ILE B 2 65 ? 12.391 -9.703 16.117 1.00 70.00 113 ILE B C 1
ATOM 683 O O . ILE B 2 65 ? 11.966 -10.572 15.347 1.00 68.83 113 ILE B O 1
ATOM 688 N N . ASN B 2 66 ? 12.151 -8.399 15.953 1.00 67.18 114 ASN B N 1
ATOM 689 C CA . ASN B 2 66 ? 11.320 -7.897 14.867 1.00 66.28 114 ASN B CA 1
ATOM 690 C C . ASN B 2 66 ? 12.091 -6.989 13.938 1.00 64.05 114 ASN B C 1
ATOM 691 O O . ASN B 2 66 ? 13.282 -6.725 14.152 1.00 55.94 114 ASN B O 1
ATOM 696 N N . GLY B 2 67 ? 11.413 -6.510 12.891 1.00 61.43 115 GLY B N 1
ATOM 697 C CA . GLY B 2 67 ? 12.068 -5.745 11.841 1.00 62.16 115 GLY B CA 1
ATOM 698 C C . GLY B 2 67 ? 12.594 -4.415 12.369 1.00 63.59 115 GLY B C 1
ATOM 699 O O . GLY B 2 67 ? 13.666 -3.949 11.964 1.00 60.95 115 GLY B O 1
ATOM 700 N N . GLU B 2 68 ? 11.842 -3.811 13.293 1.00 64.48 116 GLU B N 1
ATOM 701 C CA . GLU B 2 68 ? 12.305 -2.589 13.933 1.00 69.47 116 GLU B CA 1
ATOM 702 C C . GLU B 2 68 ? 13.587 -2.761 14.741 1.00 62.14 116 GLU B C 1
ATOM 703 O O . GLU B 2 68 ? 14.426 -1.892 14.735 1.00 61.44 116 GLU B O 1
ATOM 709 N N . ASP B 2 69 ? 13.698 -3.869 15.475 1.00 62.80 117 ASP B N 1
ATOM 710 C CA . ASP B 2 69 ? 14.915 -4.196 16.219 1.00 63.82 117 ASP B CA 1
ATOM 711 C C . ASP B 2 69 ? 16.155 -4.267 15.312 1.00 60.64 117 ASP B C 1
ATOM 712 O O . ASP B 2 69 ? 17.239 -3.778 15.688 1.00 57.98 117 ASP B O 1
ATOM 717 N N . ILE B 2 70 ? 15.975 -4.883 14.138 1.00 57.94 118 ILE B N 1
ATOM 718 C CA . ILE B 2 70 ? 17.031 -5.110 13.167 1.00 57.59 118 ILE B CA 1
ATOM 719 C C . ILE B 2 70 ? 17.432 -3.784 12.573 1.00 56.94 118 ILE B C 1
ATOM 720 O O . ILE B 2 70 ? 18.602 -3.501 12.437 1.00 54.49 118 ILE B O 1
ATOM 725 N N . LEU B 2 71 ? 16.444 -2.926 12.309 1.00 53.79 119 LEU B N 1
ATOM 726 C CA . LEU B 2 71 ? 16.720 -1.632 11.725 1.00 57.61 119 LEU B CA 1
ATOM 727 C C . LEU B 2 71 ? 17.506 -0.738 12.690 1.00 59.62 119 LEU B C 1
ATOM 728 O O . LEU B 2 71 ? 18.446 -0.033 12.264 1.00 54.58 119 LEU B O 1
ATOM 733 N N . PHE B 2 72 ? 17.111 -0.758 13.976 1.00 63.02 120 PHE B N 1
ATOM 734 C CA . PHE B 2 72 ? 17.854 -0.004 14.982 1.00 64.52 120 PHE B CA 1
ATOM 735 C C . PHE B 2 72 ? 19.279 -0.489 15.147 1.00 61.42 120 PHE B C 1
ATOM 736 O O . PHE B 2 72 ? 20.176 0.332 15.308 1.00 58.99 120 PHE B O 1
ATOM 744 N N . ALA B 2 73 ? 19.458 -1.817 15.166 1.00 57.63 121 ALA B N 1
ATOM 745 C CA . ALA B 2 73 ? 20.781 -2.438 15.315 1.00 57.00 121 ALA B CA 1
ATOM 746 C C . ALA B 2 73 ? 21.663 -2.033 14.153 1.00 55.06 121 ALA B C 1
ATOM 747 O O . ALA B 2 73 ? 22.843 -1.695 14.308 1.00 58.71 121 ALA B O 1
ATOM 749 N N . MET B 2 74 ? 21.084 -2.057 12.963 1.00 56.01 122 MET B N 1
ATOM 750 C CA . MET B 2 74 ? 21.750 -1.554 11.790 1.00 59.55 122 MET B CA 1
ATOM 751 C C . MET B 2 74 ? 22.189 -0.094 11.974 1.00 60.89 122 MET B C 1
ATOM 752 O O . MET B 2 74 ? 23.329 0.250 11.653 1.00 58.95 122 MET B O 1
ATOM 757 N N . SER B 2 75 ? 21.305 0.759 12.508 1.00 62.51 123 SER B N 1
ATOM 758 C CA . SER B 2 75 ? 21.713 2.133 12.834 1.00 68.53 123 SER B CA 1
ATOM 759 C C . SER B 2 75 ? 22.817 2.213 13.883 1.00 66.69 123 SER B C 1
ATOM 760 O O . SER B 2 75 ? 23.742 3.031 13.769 1.00 71.37 123 SER B O 1
ATOM 763 N N . THR B 2 76 ? 22.722 1.368 14.910 1.00 64.37 124 THR B N 1
ATOM 764 C CA . THR B 2 76 ? 23.643 1.421 16.031 1.00 65.70 124 THR B CA 1
ATOM 765 C C . THR B 2 76 ? 25.062 1.079 15.538 1.00 63.99 124 THR B C 1
ATOM 766 O O . THR B 2 76 ? 26.061 1.748 15.885 1.00 64.02 124 THR B O 1
ATOM 770 N N . LEU B 2 77 ? 25.134 0.056 14.692 1.00 57.13 125 LEU B N 1
ATOM 771 C CA . LEU B 2 77 ? 26.375 -0.622 14.363 1.00 58.35 125 LEU B CA 1
ATOM 772 C C . LEU B 2 77 ? 27.079 -0.040 13.132 1.00 59.53 125 LEU B C 1
ATOM 773 O O . LEU B 2 77 ? 28.078 -0.593 12.671 1.00 59.96 125 LEU B O 1
ATOM 778 N N . GLY B 2 78 ? 26.504 1.037 12.572 1.00 60.76 126 GLY B N 1
ATOM 779 C CA . GLY B 2 78 ? 27.114 1.823 11.508 1.00 58.73 126 GLY B CA 1
ATOM 780 C C . GLY B 2 78 ? 26.635 1.540 10.093 1.00 55.99 126 GLY B C 1
ATOM 781 O O . GLY B 2 78 ? 27.351 1.824 9.127 1.00 57.44 126 GLY B O 1
ATOM 782 N N . PHE B 2 79 ? 25.449 0.927 9.971 1.00 53.73 127 PHE B N 1
ATOM 783 C CA . PHE B 2 79 ? 24.835 0.608 8.690 1.00 53.68 127 PHE B CA 1
ATOM 784 C C . PHE B 2 79 ? 23.600 1.478 8.437 1.00 56.46 127 PHE B C 1
ATOM 785 O O . PHE B 2 79 ? 22.611 0.999 7.852 1.00 56.32 127 PHE B O 1
ATOM 793 N N . ASP B 2 80 ? 23.649 2.729 8.916 1.00 58.92 128 ASP B N 1
ATOM 794 C CA . ASP B 2 80 ? 22.557 3.703 8.774 1.00 61.81 128 ASP B CA 1
ATOM 795 C C . ASP B 2 80 ? 22.120 3.925 7.321 1.00 61.62 128 ASP B C 1
ATOM 796 O O . ASP B 2 80 ? 20.927 4.122 7.056 1.00 58.40 128 ASP B O 1
ATOM 801 N N . SER B 2 81 ? 23.074 3.892 6.383 1.00 57.47 129 SER B N 1
ATOM 802 C CA . SER B 2 81 ? 22.766 4.001 4.946 1.00 61.48 129 SER B CA 1
ATOM 803 C C . SER B 2 81 ? 21.753 2.958 4.395 1.00 61.07 129 SER B C 1
ATOM 804 O O . SER B 2 81 ? 21.008 3.245 3.454 1.00 66.84 129 SER B O 1
ATOM 807 N N . TYR B 2 82 ? 21.689 1.789 5.035 1.00 53.62 130 TYR B N 1
ATOM 808 C CA . TYR B 2 82 ? 20.783 0.670 4.671 1.00 54.27 130 TYR B CA 1
ATOM 809 C C . TYR B 2 82 ? 19.322 0.904 5.085 1.00 56.16 130 TYR B C 1
ATOM 810 O O . TYR B 2 82 ? 18.463 0.155 4.561 1.00 54.48 130 TYR B O 1
ATOM 819 N N . VAL B 2 83 ? 19.067 1.807 6.039 1.00 56.67 131 VAL B N 1
ATOM 820 C CA . VAL B 2 83 ? 17.787 1.859 6.737 1.00 60.57 131 VAL B CA 1
ATOM 821 C C . VAL B 2 83 ? 16.666 2.280 5.812 1.00 60.46 131 VAL B C 1
ATOM 822 O O . VAL B 2 83 ? 15.632 1.588 5.729 1.00 60.52 131 VAL B O 1
ATOM 826 N N . GLU B 2 84 ? 16.853 3.396 5.101 1.00 61.97 132 GLU B N 1
ATOM 827 C CA . GLU B 2 84 ? 15.775 3.903 4.264 1.00 70.38 132 GLU B CA 1
ATOM 828 C C . GLU B 2 84 ? 15.490 2.930 3.127 1.00 67.95 132 GLU B C 1
ATOM 829 O O . GLU B 2 84 ? 14.343 2.527 2.945 1.00 64.61 132 GLU B O 1
ATOM 835 N N . PRO B 2 85 ? 16.505 2.498 2.348 1.00 64.86 133 PRO B N 1
ATOM 836 C CA . PRO B 2 85 ? 16.271 1.501 1.309 1.00 64.23 133 PRO B CA 1
ATOM 837 C C . PRO B 2 85 ? 15.495 0.302 1.870 1.00 63.29 133 PRO B C 1
ATOM 838 O O . PRO B 2 85 ? 14.541 -0.105 1.239 1.00 68.68 133 PRO B O 1
ATOM 842 N N . LEU B 2 86 ? 15.874 -0.176 3.061 1.00 59.81 134 LEU B N 1
ATOM 843 C CA . LEU B 2 86 ? 15.240 -1.343 3.660 1.00 57.87 134 LEU B CA 1
ATOM 844 C C . LEU B 2 86 ? 13.800 -1.085 4.009 1.00 5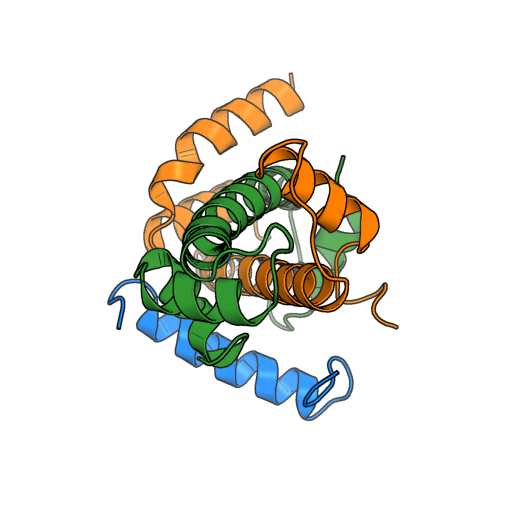8.08 134 LEU B C 1
ATOM 845 O O . LEU B 2 86 ? 12.958 -1.917 3.755 1.00 56.68 134 LEU B O 1
ATOM 850 N N . LYS B 2 87 ? 13.511 0.072 4.605 1.00 59.23 135 LYS B N 1
ATOM 851 C CA . LYS B 2 87 ? 12.112 0.419 4.877 1.00 62.75 135 LYS B CA 1
ATOM 852 C C . LYS B 2 87 ? 11.269 0.535 3.584 1.00 63.94 135 LYS B C 1
ATOM 853 O O . LYS B 2 87 ? 10.090 0.112 3.524 1.00 64.29 135 LYS B O 1
ATOM 859 N N . LEU B 2 88 ? 11.872 1.083 2.526 1.00 66.46 136 LEU B N 1
ATOM 860 C CA . LEU B 2 88 ? 11.171 1.186 1.246 1.00 69.91 136 LEU B CA 1
ATOM 861 C C . LEU B 2 88 ? 10.900 -0.232 0.701 1.00 66.06 136 LEU B C 1
ATOM 862 O O . LEU B 2 88 ? 9.818 -0.544 0.223 1.00 66.84 136 LEU B O 1
ATOM 867 N N . TYR B 2 89 ? 11.889 -1.114 0.814 1.00 60.21 137 TYR B N 1
ATOM 868 C CA . TYR B 2 89 ? 11.759 -2.538 0.404 1.00 59.73 137 TYR B CA 1
ATOM 869 C C . TYR B 2 89 ? 10.614 -3.239 1.163 1.00 60.26 137 TYR B C 1
ATOM 870 O O . TYR B 2 89 ? 9.785 -3.895 0.511 1.00 62.38 137 TYR B O 1
ATOM 879 N N . LEU B 2 90 ? 10.581 -3.123 2.497 1.00 59.24 138 LEU B N 1
ATOM 880 C CA . LEU B 2 90 ? 9.602 -3.851 3.297 1.00 61.96 138 LEU B CA 1
ATOM 881 C C . LEU B 2 90 ? 8.211 -3.349 2.963 1.00 63.48 138 LEU B C 1
ATOM 882 O O . LEU B 2 90 ? 7.244 -4.115 2.940 1.00 65.84 138 LEU B O 1
ATOM 887 N N . GLN B 2 91 ? 8.137 -2.053 2.668 1.00 63.74 139 GLN B N 1
ATOM 888 C CA . GLN B 2 91 ? 6.896 -1.411 2.215 1.00 70.36 139 GLN B CA 1
ATOM 889 C C . GLN B 2 91 ? 6.311 -2.017 0.926 1.00 69.62 139 GLN B C 1
ATOM 890 O O . GLN B 2 91 ? 5.115 -2.373 0.860 1.00 69.62 139 GLN B O 1
ATOM 896 N N . LYS B 2 92 ? 7.144 -2.065 -0.126 1.00 67.17 140 LYS B N 1
ATOM 897 C CA . LYS B 2 92 ? 6.787 -2.710 -1.385 1.00 70.71 140 LYS B CA 1
ATOM 898 C C . LYS B 2 92 ? 6.435 -4.174 -1.114 1.00 69.13 140 LYS B C 1
ATOM 899 O O . LYS B 2 92 ? 5.467 -4.704 -1.643 1.00 70.39 140 LYS B O 1
ATOM 905 N N . PHE B 2 93 ? 7.221 -4.811 -0.238 1.00 67.63 141 PHE B N 1
ATOM 906 C CA . PHE B 2 93 ? 7.052 -6.213 0.026 1.00 66.45 141 PHE B CA 1
ATOM 907 C C . PHE B 2 93 ? 5.675 -6.557 0.535 1.00 69.45 141 PHE B C 1
ATOM 908 O O . PHE B 2 93 ? 5.091 -7.511 0.086 1.00 72.09 141 PHE B O 1
ATOM 916 N N . ARG B 2 94 ? 5.160 -5.775 1.481 1.00 73.33 142 ARG B N 1
ATOM 917 C CA . ARG B 2 94 ? 3.908 -6.126 2.195 1.00 77.74 142 ARG B CA 1
ATOM 918 C C . ARG B 2 94 ? 2.696 -5.560 1.454 1.00 78.44 142 ARG B C 1
ATOM 919 O O . ARG B 2 94 ? 1.587 -6.032 1.766 1.00 79.10 142 ARG B O 1
ATOM 927 N N . GLU B 2 95 ? 2.890 -4.634 0.505 1.00 77.68 143 GLU B N 1
ATOM 928 C CA . GLU B 2 95 ? 1.756 -3.941 -0.135 1.00 84.04 143 GLU B CA 1
ATOM 929 C C . GLU B 2 95 ? 0.935 -4.784 -1.143 1.00 85.24 143 GLU B C 1
ATOM 930 O O . GLU B 2 95 ? -0.160 -4.390 -1.541 1.00 83.56 143 GLU B O 1
ATOM 937 N N . GLU C 3 18 ? 15.065 -12.797 -4.551 1.00 88.76 42 GLU C N 1
ATOM 938 C CA . GLU C 3 18 ? 15.849 -14.077 -4.739 1.00 83.45 42 GLU C CA 1
ATOM 939 C C . GLU C 3 18 ? 16.142 -14.912 -3.467 1.00 76.82 42 GLU C C 1
ATOM 940 O O . GLU C 3 18 ? 15.501 -15.937 -3.297 1.00 79.37 42 GLU C O 1
ATOM 946 N N . LEU C 3 19 ? 17.063 -14.467 -2.591 1.00 86.60 43 LEU C N 1
ATOM 947 C CA . LEU C 3 19 ? 17.690 -15.306 -1.509 1.00 80.58 43 LEU C CA 1
ATOM 948 C C . LEU C 3 19 ? 16.687 -16.015 -0.597 1.00 81.44 43 LEU C C 1
ATOM 949 O O . LEU C 3 19 ? 15.625 -15.471 -0.292 1.00 82.49 43 LEU C O 1
ATOM 954 N N . PRO C 3 20 ? 16.985 -17.255 -0.137 1.00 80.26 44 PRO C N 1
ATOM 955 C CA . PRO C 3 20 ? 15.990 -18.084 0.551 1.00 76.24 44 PRO C CA 1
ATOM 956 C C . PRO C 3 20 ? 15.749 -17.657 2.008 1.00 67.94 44 PRO C C 1
ATOM 957 O O . PRO C 3 20 ? 16.685 -17.655 2.793 1.00 62.53 44 PRO C O 1
ATOM 961 N N . LEU C 3 21 ? 14.502 -17.303 2.338 1.00 65.71 45 LEU C N 1
ATOM 962 C CA . LEU C 3 21 ? 14.184 -16.833 3.675 1.00 61.23 45 LEU C CA 1
ATOM 963 C C . LEU C 3 21 ? 14.469 -17.875 4.727 1.00 60.28 45 LEU C C 1
ATOM 964 O O . LEU C 3 21 ? 15.042 -17.561 5.763 1.00 56.82 45 LEU C O 1
ATOM 969 N N . ALA C 3 22 ? 14.035 -19.109 4.457 1.00 65.91 46 ALA C N 1
ATOM 970 C CA . ALA C 3 22 ? 14.198 -20.245 5.369 1.00 69.77 46 ALA C CA 1
ATOM 971 C C . ALA C 3 22 ? 15.628 -20.373 5.872 1.00 63.62 46 ALA C C 1
ATOM 972 O O . ALA C 3 22 ? 15.867 -20.603 7.039 1.00 62.09 46 ALA C O 1
ATOM 974 N N . ARG C 3 23 ? 16.588 -20.206 4.962 1.00 64.52 47 ARG C N 1
ATOM 975 C CA . ARG C 3 23 ? 18.034 -20.295 5.256 1.00 61.88 47 ARG C CA 1
ATOM 976 C C . ARG C 3 23 ? 18.486 -19.071 6.061 1.00 61.08 47 ARG C C 1
ATOM 977 O O . ARG C 3 23 ? 19.300 -19.228 6.982 1.00 53.68 47 ARG C O 1
ATOM 985 N N . ILE C 3 24 ? 17.970 -17.881 5.753 1.00 60.92 48 ILE C N 1
ATOM 986 C CA . ILE C 3 24 ? 18.319 -16.717 6.568 1.00 57.62 48 ILE C CA 1
ATOM 987 C C . ILE C 3 24 ? 17.893 -16.945 8.015 1.00 56.15 48 ILE C C 1
ATOM 988 O O . ILE C 3 24 ? 18.624 -16.619 8.932 1.00 53.39 48 ILE C O 1
ATOM 993 N N . LYS C 3 25 ? 16.700 -17.523 8.198 1.00 58.38 49 LYS C N 1
ATOM 994 C CA . LYS C 3 25 ? 16.167 -17.783 9.508 1.00 63.00 49 LYS C CA 1
ATOM 995 C C . LYS C 3 25 ? 17.071 -18.729 10.276 1.00 65.30 49 LYS C C 1
ATOM 996 O O . LYS C 3 25 ? 17.295 -18.527 11.470 1.00 65.22 49 LYS C O 1
ATOM 1002 N N . LYS C 3 26 ? 17.541 -19.785 9.596 1.00 65.04 50 LYS C N 1
ATOM 1003 C CA . LYS C 3 26 ? 18.400 -20.789 10.218 1.00 68.60 50 LYS C CA 1
ATOM 1004 C C . LYS C 3 26 ? 19.658 -20.143 10.773 1.00 64.65 50 LYS C C 1
ATOM 1005 O O . LYS C 3 26 ? 20.116 -20.477 11.861 1.00 67.13 50 LYS C O 1
ATOM 1011 N N . ILE C 3 27 ? 20.218 -19.198 10.019 1.00 62.38 51 ILE C N 1
ATOM 1012 C CA . ILE C 3 27 ? 21.448 -18.515 10.420 1.00 60.23 51 ILE C CA 1
ATOM 1013 C C . ILE C 3 27 ? 21.172 -17.680 11.680 1.00 61.86 51 ILE C C 1
ATOM 1014 O O . ILE C 3 27 ? 21.916 -17.764 12.655 1.00 60.38 51 ILE C O 1
ATOM 1019 N N . MET C 3 28 ? 20.057 -16.934 11.671 1.00 58.61 52 MET C N 1
ATOM 1020 C CA . MET C 3 28 ? 19.642 -16.139 12.816 1.00 58.72 52 MET C CA 1
ATOM 1021 C C . MET C 3 28 ? 19.430 -17.036 14.030 1.00 62.08 52 MET C C 1
ATOM 1022 O O . MET C 3 28 ? 19.815 -16.678 15.130 1.00 63.82 52 MET C O 1
ATOM 1027 N N . LYS C 3 29 ? 18.826 -18.213 13.820 1.00 64.30 53 LYS C N 1
ATOM 1028 C CA . LYS C 3 29 ? 18.562 -19.165 14.899 1.00 70.79 53 LYS C CA 1
ATOM 1029 C C . LYS C 3 29 ? 19.804 -19.969 15.388 1.00 73.66 53 LYS C C 1
ATOM 1030 O O . LYS C 3 29 ? 19.681 -20.820 16.252 1.00 77.10 53 LYS C O 1
ATOM 1036 N N . LEU C 3 30 ? 20.992 -19.697 14.838 1.00 72.08 54 LEU C N 1
ATOM 1037 C CA . LEU C 3 30 ? 22.231 -20.313 15.357 1.00 77.12 54 LEU C CA 1
ATOM 1038 C C . LEU C 3 30 ? 22.563 -19.816 16.765 1.00 79.78 54 LEU C C 1
ATOM 1039 O O . LEU C 3 30 ? 23.189 -20.528 17.548 1.00 86.15 54 LEU C O 1
ATOM 1044 N N . ASP C 3 31 ? 22.156 -18.579 17.063 1.00 81.85 55 ASP C N 1
ATOM 1045 C CA . ASP C 3 31 ? 22.387 -17.955 18.350 1.00 86.70 55 ASP C CA 1
ATOM 1046 C C . ASP C 3 31 ? 21.371 -18.522 19.354 1.00 91.52 55 ASP C C 1
ATOM 1047 O O . ASP C 3 31 ? 20.164 -18.563 19.095 1.00 87.15 55 ASP C O 1
ATOM 1052 N N . GLU C 3 32 ? 21.899 -18.983 20.493 1.00 96.79 56 GLU C N 1
ATOM 1053 C CA . GLU C 3 32 ? 21.125 -19.547 21.597 1.00 101.51 56 GLU C CA 1
ATOM 1054 C C . GLU C 3 32 ? 20.033 -18.615 22.137 1.00 98.64 56 GLU C C 1
ATOM 1055 O O . GLU C 3 32 ? 18.968 -19.083 22.544 1.00 100.64 56 GLU C O 1
ATOM 1061 N N . ASP C 3 33 ? 20.316 -17.306 22.141 1.00 95.30 57 ASP C N 1
ATOM 1062 C CA . ASP C 3 33 ? 19.444 -16.301 22.740 1.00 99.43 57 ASP C CA 1
ATOM 1063 C C . ASP C 3 33 ? 18.224 -16.000 21.878 1.00 97.85 57 ASP C C 1
ATOM 1064 O O . ASP C 3 33 ? 17.112 -15.965 22.380 1.00 101.06 57 ASP C O 1
ATOM 1069 N N . VAL C 3 34 ? 18.447 -15.772 20.581 1.00 94.45 58 VAL C N 1
ATOM 1070 C CA . VAL C 3 34 ? 17.361 -15.652 19.610 1.00 93.51 58 VAL C CA 1
ATOM 1071 C C . VAL C 3 34 ? 16.523 -16.932 19.550 1.00 94.39 58 VAL C C 1
ATOM 1072 O O . VAL C 3 34 ? 16.998 -17.974 19.090 1.00 91.50 58 VAL C O 1
ATOM 1076 N N . LYS C 3 35 ? 15.270 -16.829 20.013 1.00 93.85 59 LYS C N 1
ATOM 1077 C CA . LYS C 3 35 ? 14.321 -17.939 20.021 1.00 95.44 59 LYS C CA 1
ATOM 1078 C C . LYS C 3 35 ? 13.106 -17.680 19.121 1.00 92.78 59 LYS C C 1
ATOM 1079 O O . LYS C 3 35 ? 12.745 -18.536 18.318 1.00 97.20 59 LYS C O 1
ATOM 1085 N N . MET C 3 36 ? 12.505 -16.490 19.242 1.00 90.23 60 MET C N 1
ATOM 1086 C CA . MET C 3 36 ? 11.374 -16.075 18.411 1.00 85.60 60 MET C CA 1
ATOM 1087 C C . MET C 3 36 ? 11.790 -14.964 17.443 1.00 76.78 60 MET C C 1
ATOM 1088 O O . MET C 3 36 ? 12.336 -13.956 17.863 1.00 77.18 60 MET C O 1
ATOM 1093 N N . ILE C 3 37 ? 11.544 -15.178 16.145 1.00 68.58 61 ILE C N 1
ATOM 1094 C CA . ILE C 3 37 ? 11.839 -14.216 15.087 1.00 64.64 61 ILE C CA 1
ATOM 1095 C C . ILE C 3 37 ? 10.538 -13.861 14.365 1.00 67.64 61 ILE C C 1
ATOM 1096 O O . ILE C 3 37 ? 9.752 -14.747 14.053 1.00 66.47 61 ILE C O 1
ATOM 1101 N N . SER C 3 38 ? 10.289 -12.563 14.146 1.00 64.43 62 SER C N 1
ATOM 1102 C CA . SER C 3 38 ? 9.128 -12.143 13.385 1.00 67.51 62 SER C CA 1
ATOM 1103 C C . SER C 3 38 ? 9.337 -12.480 11.912 1.00 65.26 62 SER C C 1
ATOM 1104 O O . SER C 3 38 ? 10.469 -12.631 11.448 1.00 69.16 62 SER C O 1
ATOM 1107 N N . ALA C 3 39 ? 8.228 -12.644 11.184 1.00 68.05 63 ALA C N 1
ATOM 1108 C CA . ALA C 3 39 ? 8.254 -13.116 9.788 1.00 68.14 63 ALA C CA 1
ATOM 1109 C C . ALA C 3 39 ? 8.968 -12.127 8.862 1.00 67.83 63 ALA C C 1
ATOM 1110 O O . ALA C 3 39 ? 9.754 -12.533 8.001 1.00 65.36 63 ALA C O 1
ATOM 1112 N N . GLU C 3 40 ? 8.755 -10.825 9.101 1.00 66.31 64 GLU C N 1
ATOM 1113 C CA . GLU C 3 40 ? 9.474 -9.750 8.395 1.00 65.07 64 GLU C CA 1
ATOM 1114 C C . GLU C 3 40 ? 10.992 -9.775 8.509 1.00 60.90 64 GLU C C 1
ATOM 1115 O O . GLU C 3 40 ? 11.681 -9.333 7.602 1.00 60.90 64 GLU C O 1
ATOM 1121 N N . ALA C 3 41 ? 11.520 -10.216 9.653 1.00 58.90 65 ALA C N 1
ATOM 1122 C CA . ALA C 3 41 ? 12.950 -10.077 9.924 1.00 60.57 65 ALA C CA 1
ATOM 1123 C C . ALA C 3 41 ? 13.848 -10.694 8.844 1.00 57.08 65 ALA C C 1
ATOM 1124 O O . ALA C 3 41 ? 14.800 -10.066 8.368 1.00 54.62 65 ALA C O 1
ATOM 1126 N N . PRO C 3 42 ? 13.563 -11.930 8.376 1.00 57.35 66 PRO C N 1
ATOM 1127 C CA . PRO C 3 42 ? 14.331 -12.526 7.283 1.00 58.49 66 PRO C CA 1
ATOM 1128 C C . PRO C 3 42 ? 14.186 -11.790 5.941 1.00 57.22 66 PRO C C 1
ATOM 1129 O O . PRO C 3 42 ? 15.135 -11.756 5.182 1.00 58.57 66 PRO C O 1
ATOM 1133 N N . VAL C 3 43 ? 13.024 -11.190 5.690 1.00 59.14 67 VAL C N 1
ATOM 1134 C CA . VAL C 3 43 ? 12.846 -10.406 4.493 1.00 58.69 67 VAL C CA 1
ATOM 1135 C C . VAL C 3 43 ? 13.826 -9.243 4.503 1.00 54.17 67 VAL C C 1
ATOM 1136 O O . VAL C 3 43 ? 14.448 -8.965 3.490 1.00 53.66 67 VAL C O 1
ATOM 1140 N N . LEU C 3 44 ? 13.952 -8.565 5.647 1.00 52.68 68 LEU C N 1
ATOM 1141 C CA . LEU C 3 44 ? 14.829 -7.412 5.762 1.00 56.47 68 LEU C CA 1
ATOM 1142 C C . LEU C 3 44 ? 16.282 -7.831 5.512 1.00 54.44 68 LEU C C 1
ATOM 1143 O O . LEU C 3 44 ? 17.040 -7.135 4.832 1.00 56.65 68 LEU C O 1
ATOM 1148 N N . PHE C 3 45 ? 16.640 -8.988 6.065 1.00 53.16 69 PHE C N 1
ATOM 1149 C CA . PHE C 3 45 ? 17.997 -9.528 5.938 1.00 52.51 69 PHE C CA 1
ATOM 1150 C C . PHE C 3 45 ? 18.351 -9.950 4.532 1.00 53.50 69 PHE C C 1
ATOM 1151 O O . PHE C 3 45 ? 19.513 -9.770 4.091 1.00 54.01 69 PHE C O 1
ATOM 1159 N N . ALA C 3 46 ? 17.364 -10.501 3.816 1.00 53.58 70 ALA C N 1
ATOM 1160 C CA . ALA C 3 46 ? 17.555 -10.882 2.431 1.00 52.09 70 ALA C CA 1
ATOM 1161 C C . ALA C 3 46 ? 17.966 -9.668 1.609 1.00 54.05 70 ALA C C 1
ATOM 1162 O O . ALA C 3 46 ? 18.940 -9.737 0.869 1.00 55.52 70 ALA C O 1
ATOM 1164 N N . LYS C 3 47 ? 17.278 -8.535 1.793 1.00 51.59 71 LYS C N 1
ATOM 1165 C CA . LYS C 3 47 ? 17.640 -7.336 1.060 1.00 52.28 71 LYS C CA 1
ATOM 1166 C C . LYS C 3 47 ? 18.974 -6.751 1.590 1.00 50.98 71 LYS C C 1
ATOM 1167 O O . LYS C 3 47 ? 19.813 -6.301 0.810 1.00 49.71 71 LYS C O 1
ATOM 1173 N N . ALA C 3 48 ? 19.137 -6.747 2.913 1.00 50.51 72 ALA C N 1
ATOM 1174 C CA . ALA C 3 48 ? 20.296 -6.139 3.532 1.00 49.74 72 ALA C CA 1
ATOM 1175 C C . ALA C 3 48 ? 21.531 -6.898 3.095 1.00 50.01 72 ALA C C 1
ATOM 1176 O O . ALA C 3 48 ? 22.543 -6.283 2.822 1.00 52.62 72 ALA C O 1
ATOM 1178 N N . ALA C 3 49 ? 21.435 -8.234 3.060 1.00 51.51 73 ALA C N 1
ATOM 1179 C CA . ALA C 3 49 ? 22.550 -9.109 2.648 1.00 51.14 73 ALA C CA 1
ATOM 1180 C C . ALA C 3 49 ? 22.931 -8.850 1.205 1.00 54.06 73 ALA C C 1
ATOM 1181 O O . ALA C 3 49 ? 24.112 -8.885 0.845 1.00 55.52 73 ALA C O 1
ATOM 1183 N N . GLN C 3 50 ? 21.933 -8.553 0.373 1.00 52.24 74 GLN C N 1
ATOM 1184 C CA . GLN C 3 50 ? 22.174 -8.149 -1.001 1.00 55.99 74 GLN C CA 1
ATOM 1185 C C . GLN C 3 50 ? 22.949 -6.811 -1.138 1.00 55.38 74 GLN C C 1
ATOM 1186 O O . GLN C 3 50 ? 23.850 -6.668 -1.976 1.00 54.53 74 GLN C O 1
ATOM 1192 N N . ILE C 3 51 ? 22.573 -5.822 -0.327 1.00 51.51 75 ILE C N 1
ATOM 1193 C CA . ILE C 3 51 ? 23.210 -4.519 -0.336 1.00 50.34 75 ILE C CA 1
ATOM 1194 C C . ILE C 3 51 ? 24.674 -4.711 0.154 1.00 49.01 75 ILE C C 1
ATOM 1195 O O . ILE C 3 51 ? 25.626 -4.177 -0.407 1.00 48.43 75 ILE C O 1
ATOM 1200 N N . PHE C 3 52 ? 24.817 -5.499 1.212 1.00 48.03 76 PHE C N 1
ATOM 1201 C CA . PHE C 3 52 ? 26.114 -5.749 1.831 1.00 49.01 76 PHE C CA 1
ATOM 1202 C C . PHE C 3 52 ? 27.079 -6.499 0.895 1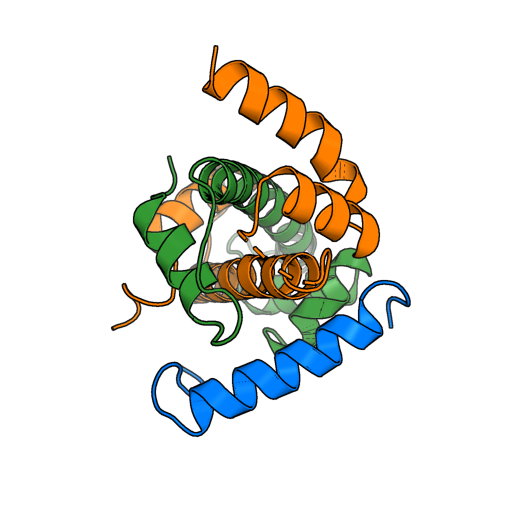.00 48.83 76 PHE C C 1
ATOM 1203 O O . PHE C 3 52 ? 28.271 -6.161 0.841 1.00 48.89 76 PHE C O 1
ATOM 1211 N N . ILE C 3 53 ? 26.575 -7.536 0.215 1.00 47.31 77 ILE C N 1
ATOM 1212 C CA . ILE C 3 53 ? 27.357 -8.299 -0.749 1.00 48.98 77 ILE C CA 1
ATOM 1213 C C . ILE C 3 53 ? 27.828 -7.379 -1.827 1.00 50.76 77 ILE C C 1
ATOM 1214 O O . ILE C 3 53 ? 29.008 -7.380 -2.183 1.00 43.56 77 ILE C O 1
ATOM 1219 N N . THR C 3 54 ? 26.902 -6.571 -2.342 1.00 47.97 78 THR C N 1
ATOM 1220 C CA . THR C 3 54 ? 27.198 -5.571 -3.356 1.00 49.79 78 THR C CA 1
ATOM 1221 C C . THR C 3 54 ? 28.340 -4.624 -2.987 1.00 52.25 78 THR C C 1
ATOM 1222 O O . THR C 3 54 ? 29.268 -4.439 -3.801 1.00 55.30 78 THR C O 1
ATOM 1226 N N . GLU C 3 55 ? 28.293 -4.015 -1.796 1.00 54.02 79 GLU C N 1
ATOM 1227 C CA . GLU C 3 55 ? 29.316 -3.008 -1.431 1.00 53.02 79 GLU C CA 1
ATOM 1228 C C . GLU C 3 55 ? 30.661 -3.698 -1.106 1.00 50.54 79 GLU C C 1
ATOM 1229 O O . GLU C 3 55 ? 31.711 -3.165 -1.415 1.00 49.85 79 GLU C O 1
ATOM 1235 N N . LEU C 3 56 ? 30.601 -4.877 -0.486 1.00 47.52 80 LEU C N 1
ATOM 1236 C CA . LEU C 3 56 ? 31.809 -5.615 -0.159 1.00 49.04 80 LEU C CA 1
ATOM 1237 C C . LEU C 3 56 ? 32.504 -5.987 -1.471 1.00 50.56 80 LEU C C 1
ATOM 1238 O O . LEU C 3 56 ? 33.703 -5.763 -1.644 1.00 54.56 80 LEU C O 1
ATOM 1243 N N . THR C 3 57 ? 31.718 -6.507 -2.420 1.00 52.24 81 THR C N 1
ATOM 1244 C CA . THR C 3 57 ? 32.243 -6.970 -3.680 1.00 51.22 81 THR C CA 1
ATOM 1245 C C . THR C 3 57 ? 32.848 -5.834 -4.487 1.00 49.37 81 THR C C 1
ATOM 1246 O O . THR C 3 57 ? 33.924 -5.971 -5.035 1.00 48.17 81 THR C O 1
ATOM 1250 N N . LEU C 3 58 ? 32.162 -4.693 -4.543 1.00 49.47 82 LEU C N 1
ATOM 1251 C CA . LEU C 3 58 ? 32.653 -3.552 -5.279 1.00 49.65 82 LEU C CA 1
ATOM 1252 C C . LEU C 3 58 ? 33.951 -3.027 -4.653 1.00 49.75 82 LEU C C 1
ATOM 1253 O O . LEU C 3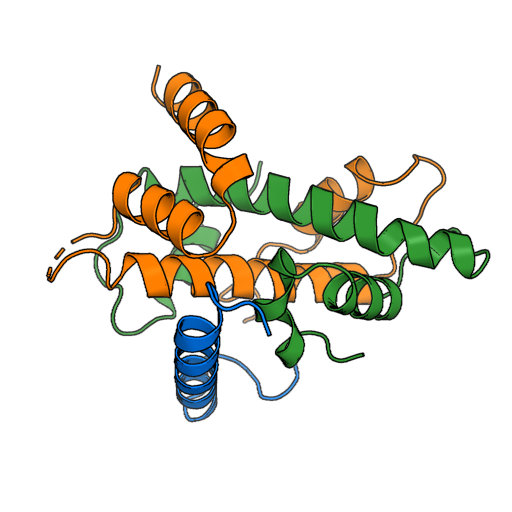 58 ? 34.904 -2.646 -5.344 1.00 50.89 82 LEU C O 1
ATOM 1258 N N . ARG C 3 59 ? 34.025 -3.024 -3.327 1.00 47.87 83 ARG C N 1
ATOM 1259 C CA . ARG C 3 59 ? 35.255 -2.565 -2.625 1.00 47.06 83 ARG C CA 1
ATOM 1260 C C . ARG C 3 59 ? 36.397 -3.566 -2.877 1.00 48.57 83 ARG C C 1
ATOM 1261 O O . ARG C 3 59 ? 37.532 -3.107 -3.084 1.00 47.14 83 ARG C O 1
ATOM 1269 N N . ALA C 3 60 ? 36.094 -4.865 -2.913 1.00 47.78 84 ALA C N 1
ATOM 1270 C CA . ALA C 3 60 ? 37.103 -5.908 -3.175 1.00 47.76 84 ALA C CA 1
ATOM 1271 C C . ALA C 3 60 ? 37.674 -5.785 -4.583 1.00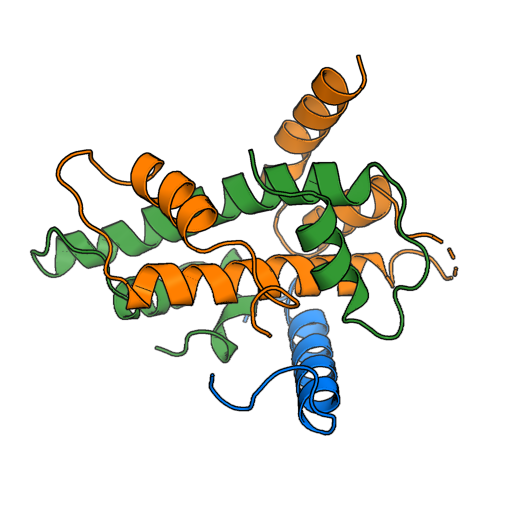 48.43 84 ALA C C 1
ATOM 1272 O O . ALA C 3 60 ? 38.866 -5.967 -4.813 1.00 46.86 84 ALA C O 1
ATOM 1274 N N . TRP C 3 61 ? 36.786 -5.530 -5.540 1.00 46.81 85 TRP C N 1
ATOM 1275 C CA . TRP C 3 61 ? 37.121 -5.344 -6.937 1.00 48.80 85 TRP C CA 1
ATOM 1276 C C . TRP C 3 61 ? 38.208 -4.254 -7.159 1.00 49.68 85 TRP C C 1
ATOM 1277 O O . TRP C 3 61 ? 39.023 -4.343 -8.078 1.00 46.51 85 TRP C O 1
ATOM 1288 N N . ILE C 3 62 ? 38.199 -3.212 -6.318 1.00 51.75 86 ILE C N 1
ATOM 1289 C CA . ILE C 3 62 ? 39.220 -2.173 -6.361 1.00 53.10 86 ILE C CA 1
ATOM 1290 C C . ILE C 3 62 ? 40.616 -2.808 -6.354 1.00 52.73 86 ILE C C 1
ATOM 1291 O O . ILE C 3 62 ? 41.523 -2.400 -7.092 1.00 53.63 86 ILE C O 1
ATOM 1296 N N . HIS C 3 63 ? 40.796 -3.795 -5.475 1.00 51.03 87 HIS C N 1
ATOM 1297 C CA . HIS C 3 63 ? 42.102 -4.428 -5.291 1.00 50.50 87 HIS C CA 1
ATOM 1298 C C . HIS C 3 63 ? 42.371 -5.452 -6.397 1.00 52.63 87 HIS C C 1
ATOM 1299 O O . HIS C 3 63 ? 43.535 -5.649 -6.816 1.00 50.98 87 HIS C O 1
ATOM 1306 N N . THR C 3 64 ? 41.290 -6.067 -6.901 1.00 51.71 88 THR C N 1
ATOM 1307 C CA . THR C 3 64 ? 41.361 -6.965 -8.054 1.00 53.85 88 THR C CA 1
ATOM 1308 C C . THR C 3 64 ? 42.006 -6.257 -9.226 1.00 58.93 88 THR C C 1
ATOM 1309 O O . THR C 3 64 ? 42.989 -6.742 -9.803 1.00 54.77 88 THR C O 1
ATOM 1313 N N . GLU C 3 65 ? 41.459 -5.086 -9.571 1.00 59.83 89 GLU C N 1
ATOM 1314 C CA . GLU C 3 65 ? 42.023 -4.279 -10.639 1.00 62.04 89 GLU C CA 1
ATOM 1315 C C . GLU C 3 65 ? 43.447 -3.805 -10.344 1.00 58.07 89 GLU C C 1
ATOM 1316 O O . GLU C 3 65 ? 44.328 -3.844 -11.226 1.00 64.23 89 GLU C O 1
ATOM 1322 N N . ASP C 3 66 ? 43.696 -3.374 -9.110 1.00 56.94 90 ASP C N 1
ATOM 1323 C CA . ASP C 3 66 ? 45.048 -2.924 -8.711 1.00 62.70 90 ASP C CA 1
ATOM 1324 C C . ASP C 3 66 ? 46.152 -4.000 -8.912 1.00 65.28 90 ASP C C 1
ATOM 1325 O O . ASP C 3 66 ? 47.328 -3.669 -9.055 1.00 60.90 90 ASP C O 1
ATOM 1330 N N . ASN C 3 67 ? 45.764 -5.283 -8.888 1.00 62.75 91 ASN C N 1
ATOM 1331 C CA . ASN C 3 67 ? 46.704 -6.388 -9.141 1.00 61.50 91 ASN C CA 1
ATOM 1332 C C . ASN C 3 67 ? 46.604 -6.900 -10.569 1.00 63.59 91 ASN C C 1
ATOM 1333 O O . ASN C 3 67 ? 47.138 -7.952 -10.901 1.00 58.32 91 ASN C O 1
ATOM 1338 N N . LYS C 3 68 ? 45.923 -6.126 -11.424 1.00 63.05 92 LYS C N 1
ATOM 1339 C CA . LYS C 3 68 ? 45.888 -6.363 -12.853 1.00 66.03 92 LYS C CA 1
ATOM 1340 C C . LYS C 3 68 ? 45.292 -7.740 -13.144 1.00 64.49 92 LYS C C 1
ATOM 1341 O O . LYS C 3 68 ? 45.745 -8.463 -14.022 1.00 66.06 92 LYS C O 1
ATOM 1347 N N . ARG C 3 69 ? 44.251 -8.087 -12.393 1.00 60.24 93 ARG C N 1
ATOM 1348 C CA . ARG C 3 69 ? 43.484 -9.348 -12.546 1.00 61.02 93 ARG C CA 1
ATOM 1349 C C . ARG C 3 69 ? 42.063 -9.006 -12.991 1.00 61.39 93 ARG C C 1
ATOM 1350 O O . ARG C 3 69 ? 41.619 -7.885 -12.692 1.00 59.15 93 ARG C O 1
ATOM 1358 N N . ARG C 3 70 ? 41.393 -9.938 -13.667 1.00 61.35 94 ARG C N 1
ATOM 1359 C CA . ARG C 3 70 ? 39.933 -9.868 -13.917 1.00 65.70 94 ARG C CA 1
ATOM 1360 C C . ARG C 3 70 ? 39.220 -10.879 -13.015 1.00 60.83 94 ARG C C 1
ATOM 1361 O O . ARG C 3 70 ? 37.982 -10.922 -13.077 1.00 58.91 94 ARG C O 1
ATOM 1369 N N . THR C 3 71 ? 39.963 -11.619 -12.179 1.00 56.23 95 THR C N 1
ATOM 1370 C CA . THR C 3 71 ? 39.369 -12.544 -11.224 1.00 53.94 95 THR C CA 1
ATOM 1371 C C . THR C 3 71 ? 39.493 -12.081 -9.777 1.00 52.06 95 THR C C 1
ATOM 1372 O O . THR C 3 71 ? 40.583 -12.020 -9.208 1.00 52.41 95 THR C O 1
ATOM 1376 N N . LEU C 3 72 ? 38.347 -11.804 -9.151 1.00 47.04 96 LEU C N 1
ATOM 1377 C CA . LEU C 3 72 ? 38.286 -11.436 -7.759 1.00 47.00 96 LEU C CA 1
ATOM 1378 C C . LEU C 3 72 ? 38.613 -12.653 -6.883 1.00 49.41 96 LEU C C 1
ATOM 1379 O O . LEU C 3 72 ? 38.119 -13.745 -7.123 1.00 50.86 96 LEU C O 1
ATOM 1384 N N . GLN C 3 73 ? 39.467 -12.437 -5.880 1.00 49.90 97 GLN C N 1
ATOM 1385 C CA . GLN C 3 73 ? 39.982 -13.470 -5.000 1.00 50.58 97 GLN C CA 1
ATOM 1386 C C . GLN C 3 73 ? 39.755 -13.094 -3.562 1.00 46.97 97 GLN C C 1
ATOM 1387 O O . GLN C 3 73 ? 39.495 -11.930 -3.246 1.00 46.17 97 GLN C O 1
ATOM 1393 N N . ARG C 3 74 ? 39.871 -14.084 -2.671 1.00 45.78 98 ARG C N 1
ATOM 1394 C CA . ARG C 3 74 ? 39.697 -13.909 -1.205 1.00 49.04 98 ARG C CA 1
ATOM 1395 C C . ARG C 3 74 ? 40.579 -12.760 -0.677 1.00 50.02 98 ARG C C 1
ATOM 1396 O O . ARG C 3 74 ? 40.071 -11.954 0.146 1.00 46.24 98 ARG C O 1
ATOM 1404 N N . ASN C 3 75 ? 41.817 -12.614 -1.142 1.00 45.20 99 ASN C N 1
ATOM 1405 C CA . ASN C 3 75 ? 42.633 -11.500 -0.593 1.00 48.39 99 ASN C CA 1
ATOM 1406 C C . ASN C 3 75 ? 42.150 -10.128 -0.911 1.00 44.95 99 ASN C C 1
ATOM 1407 O O . ASN C 3 75 ? 42.430 -9.204 -0.153 1.00 45.81 99 ASN C O 1
ATOM 1412 N N . ASP C 3 76 ? 41.478 -9.967 -2.050 1.00 45.08 100 ASP C N 1
ATOM 1413 C CA . ASP C 3 76 ? 40.827 -8.691 -2.355 1.00 47.19 100 ASP C CA 1
ATOM 1414 C C . ASP C 3 76 ? 39.788 -8.296 -1.305 1.00 46.87 100 ASP C C 1
ATOM 1415 O O . ASP C 3 76 ? 39.667 -7.125 -0.946 1.00 43.81 100 ASP C O 1
ATOM 1420 N N . ILE C 3 77 ? 39.036 -9.292 -0.815 1.00 49.96 101 ILE C N 1
ATOM 1421 C CA . ILE C 3 77 ? 38.019 -9.084 0.231 1.00 44.16 101 ILE C CA 1
ATOM 1422 C C . ILE C 3 77 ? 38.703 -8.773 1.559 1.00 44.09 101 ILE C C 1
ATOM 1423 O O . ILE C 3 77 ? 38.261 -7.921 2.307 1.00 46.77 101 ILE C O 1
ATOM 1428 N N . ALA C 3 78 ? 39.807 -9.472 1.852 1.00 43.08 102 ALA C N 1
ATOM 1429 C CA . ALA C 3 78 ? 40.596 -9.214 3.062 1.00 44.52 102 ALA C CA 1
ATOM 1430 C C . ALA C 3 78 ? 41.083 -7.774 3.066 1.00 45.33 102 ALA C C 1
ATOM 1431 O O . ALA C 3 78 ? 40.996 -7.0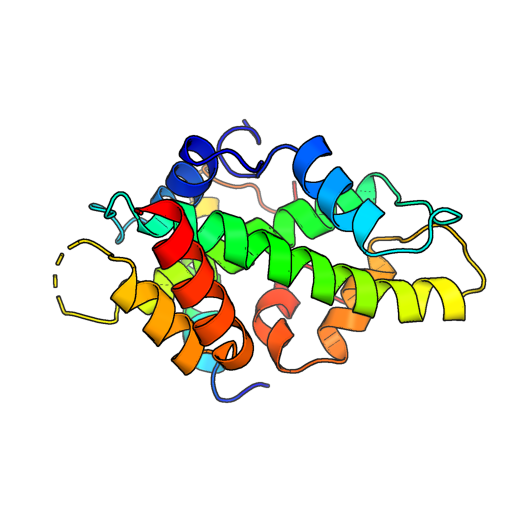85 4.083 1.00 50.71 102 ALA C O 1
ATOM 1433 N N . MET C 3 79 ? 41.542 -7.301 1.910 1.00 46.67 103 MET C N 1
ATOM 1434 C CA . MET C 3 79 ? 42.040 -5.928 1.799 1.00 50.08 103 MET C CA 1
ATOM 1435 C C . MET C 3 79 ? 40.923 -4.915 1.999 1.00 45.88 103 MET C C 1
ATOM 1436 O O . MET C 3 79 ? 41.071 -3.952 2.757 1.00 46.48 103 MET C O 1
ATOM 1441 N N . ALA C 3 80 ? 39.797 -5.146 1.329 1.00 45.36 104 ALA C N 1
ATOM 1442 C CA . ALA C 3 80 ? 38.687 -4.177 1.365 1.00 45.29 104 ALA C CA 1
ATOM 1443 C C . ALA C 3 80 ? 38.131 -4.081 2.792 1.00 49.03 104 ALA C C 1
ATOM 1444 O O . ALA C 3 80 ? 37.734 -3.023 3.243 1.00 45.87 104 ALA C O 1
ATOM 1446 N N . ILE C 3 81 ? 38.140 -5.208 3.519 1.00 48.54 105 ILE C N 1
ATOM 1447 C CA . ILE C 3 81 ? 37.738 -5.212 4.906 1.00 48.07 105 ILE C CA 1
ATOM 1448 C C . ILE C 3 81 ? 38.588 -4.240 5.762 1.00 50.69 105 ILE C C 1
ATOM 1449 O O . ILE C 3 81 ? 38.026 -3.537 6.618 1.00 51.52 105 ILE C O 1
ATOM 1454 N N . THR C 3 82 ? 39.914 -4.182 5.520 1.00 47.59 106 THR C N 1
ATOM 1455 C CA . THR C 3 82 ? 40.787 -3.342 6.325 1.00 48.57 106 THR C CA 1
ATOM 1456 C C . THR C 3 82 ? 40.671 -1.854 5.976 1.00 51.46 106 THR C C 1
ATOM 1457 O O . THR C 3 82 ? 41.177 -1.021 6.713 1.00 53.12 106 THR C O 1
ATOM 1461 N N . LYS C 3 83 ? 40.053 -1.546 4.828 1.00 49.99 107 LYS C N 1
ATOM 1462 C CA . LYS C 3 83 ? 39.955 -0.171 4.299 1.00 53.10 107 LYS C CA 1
ATOM 1463 C C . LYS C 3 83 ? 38.656 0.567 4.626 1.00 55.38 107 LYS C C 1
ATOM 1464 O O . LYS C 3 83 ? 38.477 1.738 4.232 1.00 59.35 107 LYS C O 1
ATOM 1470 N N . PHE C 3 84 ? 37.727 -0.110 5.305 1.00 51.46 108 PHE C N 1
ATOM 1471 C CA . PHE C 3 84 ? 36.409 0.476 5.553 1.00 53.18 108 PHE C CA 1
ATOM 1472 C C . PHE C 3 84 ? 35.970 0.139 6.959 1.00 54.68 108 PHE C C 1
ATOM 1473 O O . PHE C 3 84 ? 35.758 -1.046 7.259 1.00 47.03 108 PHE C O 1
ATOM 1481 N N . ASP C 3 85 ? 35.805 1.176 7.803 1.00 56.38 109 ASP C N 1
ATOM 1482 C CA . ASP C 3 85 ? 35.498 0.976 9.214 1.00 62.31 109 ASP C CA 1
ATOM 1483 C C . ASP C 3 85 ? 34.173 0.219 9.430 1.00 57.27 109 ASP C C 1
ATOM 1484 O O . ASP C 3 85 ? 34.019 -0.454 10.440 1.00 52.50 109 ASP C O 1
ATOM 1489 N N . GLN C 3 86 ? 33.256 0.288 8.456 1.00 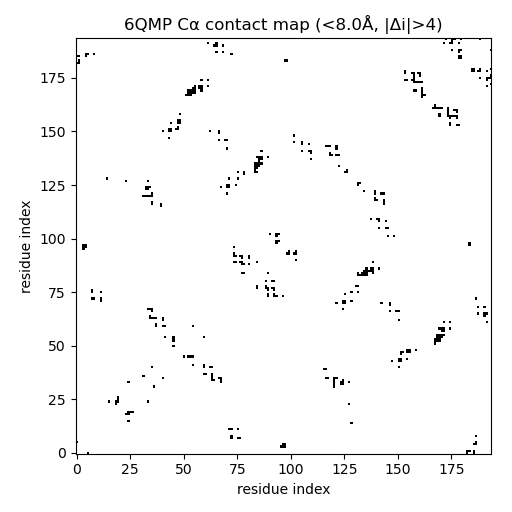56.13 110 GLN C N 1
ATOM 1490 C CA . GLN C 3 86 ? 31.974 -0.420 8.536 1.00 56.71 110 GLN C CA 1
ATOM 1491 C C . GLN C 3 86 ? 32.177 -1.956 8.507 1.00 54.95 110 GLN C C 1
ATOM 1492 O O . GLN C 3 86 ? 31.311 -2.736 8.940 1.00 50.33 110 GLN C O 1
ATOM 1498 N N . PHE C 3 87 ? 33.327 -2.391 7.976 1.00 51.90 111 PHE C N 1
ATOM 1499 C CA . PHE C 3 87 ? 33.652 -3.817 7.868 1.00 49.42 111 PHE C CA 1
ATOM 1500 C C . PHE C 3 87 ? 34.550 -4.347 8.980 1.00 50.47 111 PHE C C 1
ATOM 1501 O O . PHE C 3 87 ? 34.963 -5.524 8.934 1.00 49.13 111 PHE C O 1
ATOM 1509 N N . ASP C 3 88 ? 34.829 -3.500 9.977 1.00 49.08 112 ASP C N 1
ATOM 1510 C CA . ASP C 3 88 ? 35.598 -3.873 11.143 1.00 56.22 112 ASP C CA 1
ATOM 1511 C C . ASP C 3 88 ? 35.143 -5.204 11.771 1.00 56.09 112 ASP C C 1
ATOM 1512 O O . ASP C 3 88 ? 35.946 -5.973 12.223 1.00 54.85 112 ASP C O 1
ATOM 1517 N N . PHE C 3 89 ? 33.837 -5.482 11.757 1.00 51.74 113 PHE C N 1
ATOM 1518 C CA . PHE C 3 89 ? 33.319 -6.730 12.322 1.00 52.73 113 PHE C CA 1
ATOM 1519 C C . PHE C 3 89 ? 33.738 -8.026 11.567 1.00 49.79 113 PHE C C 1
ATOM 1520 O O . PHE C 3 89 ? 33.442 -9.128 12.022 1.00 48.89 113 PHE C O 1
ATOM 1528 N N . LEU C 3 90 ? 34.331 -7.875 10.387 1.00 46.24 114 LEU C N 1
ATOM 1529 C CA . LEU C 3 90 ? 34.748 -9.023 9.575 1.00 50.58 114 LEU C CA 1
ATOM 1530 C C . LEU C 3 90 ? 36.242 -9.337 9.707 1.00 50.69 114 LEU C C 1
ATOM 1531 O O . LEU C 3 90 ? 36.755 -10.287 9.064 1.00 50.67 114 LEU C O 1
ATOM 1536 N N . ILE C 3 91 ? 36.956 -8.542 10.509 1.00 53.23 115 ILE C N 1
ATOM 1537 C CA . ILE C 3 91 ? 38.407 -8.729 10.636 1.00 60.19 115 ILE C CA 1
ATOM 1538 C C . ILE C 3 91 ? 38.777 -10.157 11.044 1.00 62.82 115 ILE C C 1
ATOM 1539 O O . ILE C 3 91 ? 39.760 -10.695 10.546 1.00 61.65 115 ILE C O 1
ATOM 1544 N N . ASP C 3 92 ? 37.993 -10.763 11.941 1.00 58.82 116 ASP C N 1
ATOM 1545 C CA . ASP C 3 92 ? 38.263 -12.112 12.399 1.00 68.98 116 ASP C CA 1
ATOM 1546 C C . ASP C 3 92 ? 37.889 -13.126 11.322 1.00 67.65 116 ASP C C 1
ATOM 1547 O O . ASP C 3 92 ? 38.421 -14.214 11.290 1.00 71.53 116 ASP C O 1
ATOM 1552 N N . ILE C 3 93 ? 36.954 -12.758 10.450 1.00 61.38 117 ILE C N 1
ATOM 1553 C CA . ILE C 3 93 ? 36.423 -13.666 9.449 1.00 58.88 117 ILE C CA 1
ATOM 1554 C C . ILE C 3 93 ? 37.373 -13.844 8.251 1.00 56.67 117 ILE C C 1
ATOM 1555 O O . ILE C 3 93 ? 37.507 -14.948 7.759 1.00 56.24 117 ILE C O 1
ATOM 1560 N N . VAL C 3 94 ? 37.977 -12.745 7.777 1.00 51.01 118 VAL C N 1
ATOM 1561 C CA . VAL C 3 94 ? 38.821 -12.731 6.610 1.00 53.71 118 VAL C CA 1
ATOM 1562 C C . VAL C 3 94 ? 40.048 -11.861 6.877 1.00 54.41 118 VAL C C 1
ATOM 1563 O O . VAL C 3 94 ? 40.142 -10.722 6.415 1.00 52.47 118 VAL C O 1
ATOM 1567 N N . PRO C 3 95 ? 40.974 -12.381 7.700 1.00 54.95 119 PRO C N 1
ATOM 1568 C CA . PRO C 3 95 ? 42.186 -11.663 8.094 1.00 59.36 119 PRO C CA 1
ATOM 1569 C C . PRO C 3 95 ? 43.110 -11.333 6.917 1.00 61.75 119 PRO C C 1
ATOM 1570 O O . PRO C 3 95 ? 43.376 -12.225 6.105 1.00 57.46 119 PRO C O 1
ATOM 1574 N N . ARG C 3 96 ? 43.567 -10.079 6.839 1.00 62.10 120 ARG C N 1
ATOM 1575 C CA . ARG C 3 96 ? 44.627 -9.675 5.878 1.00 66.91 120 ARG C CA 1
ATOM 1576 C C . ARG C 3 96 ? 45.938 -10.306 6.354 1.00 69.83 120 ARG C C 1
ATOM 1577 O O . ARG C 3 96 ? 46.782 -10.710 5.527 1.00 70.91 120 ARG C O 1
#

Secondary structure (DSSP, 8-state):
--TTTHHHHHHHHHHHHHHHHTTSS-S--/--TTTS--HHHHHHHHHHHS-TT-EE-HHHHHHHHHHHHHHHHHHHHHHHTS---B-HHHHHHHHHHTT-GGGHHHHHHHHHHHH-/---HHHHHHHHTTSSS---B-THHHHHHHHHHHHHHHHHHHHHHHHHHHTT-SEE-HHHHHHHHHT-GGGGGGTTTS--

Radius of gyration: 16.0 Å; Cα contacts (8 Å, |Δi|>4): 250; chains: 3; bounding box: 45×34×45 Å

Solvent-accessible surface area: 10379 Å² total; per-residue (Å²): 128,20,98,125,0,120,106,8,9,62,82,18,115,120,34,36,53,84,18,72,95,102,72,113,31,62,174,137,96,198,81,87,30,14,22,1,37,64,63,28,0,4,111,8,0,112,130,16,13,61,190,103,15,101,18,27,153,63,0,57,46,0,0,11,28,0,0,11,8,0,0,11,0,0,1,12,30,3,28,98,101,102,226,96,12,51,1,104,11,0,10,112,1,0,43,52,1,22,0,98,83,7,19,115,61,0,81,110,70,14,111,134,116,163,170,141,10,44,72,76,48,0,83,79,1,1,108,32,29,108,100,8,172,130,25,25,94,49,0,8,10,0,0,12,56,0,0,46,38,0,0,49,58,0,0,90,60,0,21,103,23,0,99,116,91,182,66,148,35,0,71,67,81,2,0,2,37,1,1,69,120,46,88,18,0,21,4,0,58,53,32,4,96,185

Organism: Homo sapiens (NCBI:txid9606)

B-factor: mean 67.8, std 18.36, range [43.08, 144.65]